Protein AF-A0A967KZ60-F1 (afdb_monomer_lite)

Secondary structure (DSSP, 8-state):
------PPPPEEEEEEEEE-TTS-EEEEEEE-S-TTSPEEEEEEEE---BTSSS--HHHHHHHHHHHHHHHHSS-GGG-EEEEEEES-SB--BTT--HHHHHHHHHHHHHHHHHHHH--TTS---EEEEE--SGGG-B--TTT--GGG--S-HHHHHHHHHHHHHHHHHHHSEEEEE-----TT-TTTTSSPPPPP--EEEEETTEEEEEE--B--TT-PPPTTSS--S-S-----B----STTSHHHHHHHHHHHHHHHT---EEEEESS---------TT-TT---------PPP-

Sequence (298 aa):
MNKRKIQPLSFVTLAILLSNCMGAIDVEHYATGDAGLECFRFAIFADPQVGTEGGDIAQLVEAVDIVINMNNDGDPNNDIGFVVVLGDFIQGGDSKGEIEYRQEFGQVKAELERLEVARPTGAGIQYVPVIGNHDIWFDLAEYTPVDDFPDYPEELFADYFGPQYDELSISLTNWSKQETMPSNNPYNLAYPAPCFQNFAFDFGPYHFICLDFSARDDFEPIASGIIPRLKKFSGYGDLHDVNNGTWKWLTGHLDECRQSGIEDIIIFTHHPPLYELEIHTGNPGKIRTTPYPFAPVA

Foldseek 3Di:
DDDPDDDFDAWEWEFEQEDDLQGDGDTDTDTDGDPDHDYAYAYEYEQCADDDPRNHLVSLLVVLVQLLCLCVVPPPVSPHQAYEYAANLHQADDPDDPVVLLVSLVSSLVSQVCQCVSDPVNRGHQYHYFHFQSQQHHNPQPDDDPVRDDDHSQVSVCVSCVVSLVVCVVVFAPKDFLPDFDPPPVVPPPDPTRDWGWMWTDDPLEIETGGDFHDPQQFDDDPPSRTPHGPPRDRDGHCQPGVSGRVVVVVVVVVVCVVVVRPHYHYGHSDPPDDPPPPPVPDPDDDDPPDPDPPPDD

Radius of gyration: 21.07 Å; chains: 1; bounding box: 51×49×54 Å

pLDDT: mean 72.4, std 21.89, range [29.5, 97.44]

Structure (mmCIF, N/CA/C/O backbone):
data_AF-A0A967KZ60-F1
#
_entry.id   AF-A0A967KZ60-F1
#
loop_
_atom_site.group_PDB
_atom_site.id
_atom_site.type_symbol
_atom_site.label_atom_id
_atom_site.label_alt_id
_atom_site.label_comp_id
_atom_site.label_asym_id
_atom_site.label_entity_id
_atom_site.label_seq_id
_atom_site.pdbx_PDB_ins_code
_atom_site.Cartn_x
_atom_site.Cartn_y
_atom_site.Cartn_z
_atom_site.occupancy
_atom_site.B_iso_or_equiv
_atom_site.auth_seq_id
_atom_site.auth_comp_id
_atom_site.auth_asym_id
_atom_site.auth_atom_id
_atom_site.pdbx_PDB_model_num
ATOM 1 N N . MET A 1 1 ? -20.987 -31.550 23.054 1.00 38.31 1 MET A N 1
ATOM 2 C CA . MET A 1 1 ? -20.953 -30.472 22.041 1.00 38.31 1 MET A CA 1
ATOM 3 C C . MET A 1 1 ? -20.964 -29.139 22.769 1.00 38.31 1 MET A C 1
ATOM 5 O O . MET A 1 1 ? -22.012 -28.732 23.254 1.00 38.31 1 MET A O 1
ATOM 9 N N . ASN A 1 2 ? -19.800 -28.503 22.918 1.00 34.19 2 ASN A N 1
ATOM 10 C CA . ASN A 1 2 ? -19.722 -27.144 23.450 1.00 34.19 2 ASN A CA 1
ATOM 11 C C . ASN A 1 2 ? -20.245 -26.193 22.375 1.00 34.19 2 ASN A C 1
ATOM 13 O O . ASN A 1 2 ? -19.652 -26.092 21.303 1.00 34.19 2 ASN A O 1
ATOM 17 N N . LYS A 1 3 ? -21.373 -25.531 22.646 1.00 31.75 3 LYS A N 1
ATOM 18 C CA . LYS A 1 3 ? -21.843 -24.414 21.826 1.00 31.75 3 LYS A CA 1
ATOM 19 C C . LYS A 1 3 ? -20.795 -23.307 21.952 1.00 31.75 3 LYS A C 1
ATOM 21 O O . LYS A 1 3 ? -20.710 -22.684 23.009 1.00 31.75 3 LYS A O 1
ATOM 26 N N . ARG A 1 4 ? -19.964 -23.109 20.921 1.00 34.78 4 ARG A N 1
ATOM 27 C CA . ARG A 1 4 ? -19.138 -21.900 20.815 1.00 34.78 4 ARG A CA 1
ATOM 28 C C . ARG A 1 4 ? -20.110 -20.723 20.816 1.00 34.78 4 ARG A C 1
ATOM 30 O O . ARG A 1 4 ? -20.992 -20.655 19.964 1.00 34.78 4 ARG A O 1
ATOM 37 N N . LYS A 1 5 ? -20.011 -19.862 21.829 1.00 35.16 5 LYS A N 1
ATOM 38 C CA . LYS A 1 5 ? -20.633 -18.540 21.779 1.00 35.16 5 LYS A CA 1
ATOM 39 C C . LYS A 1 5 ? -19.923 -17.800 20.652 1.00 35.16 5 LYS A C 1
ATOM 41 O O . LYS A 1 5 ? -18.725 -17.573 20.762 1.00 35.16 5 LYS A O 1
ATOM 46 N N . ILE A 1 6 ? -20.650 -17.514 19.579 1.00 36.25 6 ILE A N 1
ATOM 47 C CA . ILE A 1 6 ? -20.208 -16.597 18.531 1.00 36.25 6 ILE A CA 1
ATOM 48 C C . ILE A 1 6 ? -20.045 -15.245 19.234 1.00 36.25 6 ILE A C 1
ATOM 50 O O . ILE A 1 6 ? -21.005 -14.746 19.826 1.00 36.25 6 ILE A O 1
ATOM 54 N N . GLN A 1 7 ? -18.811 -14.753 19.315 1.00 39.47 7 GLN A N 1
ATOM 55 C CA . GLN A 1 7 ? -18.537 -13.393 19.775 1.00 39.47 7 GLN A CA 1
ATOM 56 C C . GLN A 1 7 ? -19.059 -12.438 18.690 1.00 39.47 7 GLN A C 1
ATOM 58 O O . GLN A 1 7 ? -18.950 -12.777 17.511 1.00 39.47 7 GLN A O 1
ATOM 63 N N . PRO A 1 8 ? -19.687 -11.308 19.048 1.00 37.66 8 PRO A N 1
ATOM 64 C CA . PRO A 1 8 ? -20.117 -10.333 18.054 1.00 37.66 8 PRO A CA 1
ATOM 65 C C . PRO A 1 8 ? -18.895 -9.784 17.303 1.00 37.66 8 PRO A C 1
ATOM 67 O O . PRO A 1 8 ? -17.893 -9.442 17.929 1.00 37.66 8 PRO A O 1
ATOM 70 N N . LEU A 1 9 ? -18.994 -9.758 15.972 1.00 41.66 9 LEU A N 1
ATOM 71 C CA . LEU A 1 9 ? -17.967 -9.261 15.057 1.00 41.66 9 LEU A CA 1
ATOM 72 C C . LEU A 1 9 ? -17.760 -7.756 15.265 1.00 41.66 9 LEU A C 1
ATOM 74 O O . LEU A 1 9 ? -18.717 -6.994 15.393 1.00 41.66 9 LEU A O 1
ATOM 78 N N . SER A 1 10 ? -16.502 -7.347 15.307 1.00 40.03 10 SER A N 1
ATOM 79 C CA . SER A 1 10 ? -16.029 -5.961 15.301 1.00 40.03 10 SER A CA 1
ATOM 80 C C . SER A 1 10 ? -16.319 -5.251 13.977 1.00 40.03 10 SER A C 1
ATOM 82 O O . SER A 1 10 ? -16.518 -5.894 12.956 1.00 40.03 10 SER A O 1
ATOM 84 N N . PHE A 1 11 ? -16.305 -3.919 13.974 1.00 50.38 11 PHE A N 1
ATOM 85 C CA . PHE A 1 11 ? -16.670 -3.088 12.823 1.00 50.38 11 PHE A CA 1
ATOM 86 C C . PHE A 1 11 ? -15.463 -2.654 11.991 1.00 50.38 11 PHE A C 1
ATOM 88 O O . PHE A 1 11 ? -14.441 -2.267 12.556 1.00 50.38 11 PHE A O 1
ATOM 95 N N . VAL A 1 12 ? -15.647 -2.568 10.672 1.00 41.72 12 VAL A N 1
ATOM 96 C CA . VAL A 1 12 ? -14.808 -1.748 9.788 1.00 41.72 12 VAL A CA 1
ATOM 97 C C . VAL A 1 12 ? -15.659 -0.628 9.226 1.00 41.72 12 VAL A C 1
ATOM 99 O O . VAL A 1 12 ? -16.745 -0.872 8.697 1.00 41.72 12 VAL A O 1
ATOM 102 N N . THR A 1 13 ? -15.173 0.606 9.338 1.00 39.72 13 THR A N 1
ATOM 103 C CA . THR A 1 13 ? -15.629 1.682 8.461 1.00 39.72 13 THR A CA 1
ATOM 104 C C . THR A 1 13 ? -14.555 1.932 7.418 1.00 39.72 13 THR A C 1
ATOM 106 O O . THR A 1 13 ? -13.449 2.349 7.755 1.00 39.72 13 THR A O 1
ATOM 109 N N . LEU A 1 14 ? -14.885 1.628 6.166 1.00 43.38 14 LEU A N 1
ATOM 110 C CA . LEU A 1 14 ? -14.001 1.821 5.028 1.00 43.38 14 LEU A CA 1
ATOM 111 C C . LEU A 1 14 ? -14.276 3.210 4.446 1.00 43.38 14 LEU A C 1
ATOM 113 O O . LEU A 1 14 ? -15.410 3.476 4.044 1.00 43.38 14 LEU A O 1
ATOM 117 N N . ALA A 1 15 ? -13.258 4.073 4.443 1.00 44.50 15 ALA A N 1
ATOM 118 C CA . ALA A 1 15 ? -13.230 5.291 3.645 1.00 44.50 15 ALA A CA 1
ATOM 119 C C . ALA A 1 15 ? -12.366 5.009 2.411 1.00 44.50 15 ALA A C 1
ATOM 121 O O . ALA A 1 15 ? -11.139 4.969 2.504 1.00 44.50 15 ALA A O 1
ATOM 122 N N . ILE A 1 16 ? -12.993 4.741 1.268 1.00 49.69 16 ILE A N 1
ATOM 123 C CA . ILE A 1 16 ? -12.248 4.638 0.008 1.00 49.69 16 ILE A CA 1
ATOM 124 C C . ILE A 1 16 ? -12.136 6.054 -0.544 1.00 49.69 16 ILE A C 1
ATOM 126 O O . ILE A 1 16 ? -13.172 6.693 -0.704 1.00 49.69 16 ILE A O 1
ATOM 130 N N . LEU A 1 17 ? -10.917 6.538 -0.796 1.00 46.41 17 LEU A N 1
ATOM 131 C CA . LEU A 1 17 ? -10.667 7.715 -1.622 1.00 46.41 17 LEU A CA 1
ATOM 132 C C . LEU A 1 17 ? -10.099 7.233 -2.959 1.00 46.41 17 LEU A C 1
ATOM 134 O O . LEU A 1 17 ? -8.898 7.004 -3.103 1.00 46.41 17 LEU A O 1
ATOM 138 N N . LEU A 1 18 ? -10.981 7.022 -3.935 1.00 39.12 18 LEU A N 1
ATOM 139 C CA . LEU A 1 18 ? -10.561 6.662 -5.290 1.00 39.12 18 LEU A CA 1
ATOM 140 C C . LEU A 1 18 ? -10.214 7.939 -6.052 1.00 39.12 18 LEU A C 1
ATOM 142 O O . LEU A 1 18 ? -11.089 8.786 -6.239 1.00 39.12 18 LEU A O 1
ATOM 146 N N . SER A 1 19 ? -8.969 8.062 -6.517 1.00 39.03 19 SER A N 1
ATOM 147 C CA . SER A 1 19 ? -8.648 8.983 -7.605 1.00 39.03 19 SER A CA 1
ATOM 148 C C . SER A 1 19 ? -8.896 8.243 -8.913 1.00 39.03 19 SER A C 1
ATOM 150 O O . SER A 1 19 ? -8.114 7.398 -9.331 1.00 39.03 19 SER A O 1
ATOM 152 N N . ASN A 1 20 ? -10.032 8.494 -9.559 1.00 39.19 20 ASN A N 1
ATOM 153 C CA . ASN A 1 20 ? -10.230 7.975 -10.910 1.00 39.19 20 ASN A CA 1
ATOM 154 C C . ASN A 1 20 ? -9.431 8.837 -11.900 1.00 39.19 20 ASN A C 1
ATOM 156 O O . ASN A 1 20 ? -9.371 10.057 -11.733 1.00 39.19 20 ASN A O 1
ATOM 160 N N . CYS A 1 21 ? -8.976 8.257 -13.022 1.00 37.69 21 CYS A N 1
ATOM 161 C CA . CYS A 1 21 ? -8.323 8.954 -14.150 1.00 37.69 21 CYS A CA 1
ATOM 162 C C . CYS A 1 21 ? -9.139 10.121 -14.768 1.00 37.69 21 CYS A C 1
ATOM 164 O O . CYS A 1 21 ? -8.740 10.703 -15.774 1.00 37.69 21 CYS A O 1
ATOM 166 N N . MET A 1 22 ? -10.312 10.449 -14.214 1.00 38.00 22 MET A N 1
ATOM 167 C CA . MET A 1 22 ? -11.161 11.579 -14.595 1.00 38.00 22 MET A CA 1
ATOM 168 C C . MET A 1 22 ? -11.263 12.683 -13.522 1.00 38.00 22 MET A C 1
ATOM 170 O O . MET A 1 22 ? -12.127 13.553 -13.640 1.00 38.00 22 MET A O 1
ATOM 174 N N . GLY A 1 23 ? -10.395 12.683 -12.505 1.00 42.19 23 GLY A N 1
ATOM 175 C CA . GLY A 1 23 ? -10.167 13.838 -11.630 1.00 42.19 23 GLY A CA 1
ATOM 176 C C . GLY A 1 23 ? -11.246 14.120 -10.582 1.00 42.19 23 GLY A C 1
ATOM 177 O O . GLY A 1 23 ? -11.472 15.279 -10.242 1.00 42.19 23 GLY A O 1
ATOM 178 N N . ALA A 1 24 ? -11.917 13.086 -10.076 1.00 43.16 24 ALA A N 1
ATOM 179 C CA . ALA A 1 24 ? -12.782 13.204 -8.907 1.00 43.16 24 ALA A CA 1
ATOM 180 C C . ALA A 1 24 ? -12.297 12.246 -7.817 1.00 43.16 24 ALA A C 1
ATOM 182 O O . ALA A 1 24 ? -12.204 11.046 -8.068 1.00 43.16 24 ALA A O 1
ATOM 183 N N . ILE A 1 25 ? -12.011 12.800 -6.636 1.00 50.28 25 ILE A N 1
ATOM 184 C CA . ILE A 1 25 ? -11.841 12.052 -5.392 1.00 50.28 25 ILE A CA 1
ATOM 185 C C . ILE A 1 25 ? -13.242 11.651 -4.929 1.00 50.28 25 ILE A C 1
ATOM 187 O O . ILE A 1 25 ? -14.045 12.516 -4.569 1.00 50.28 25 ILE A O 1
ATOM 191 N N . ASP A 1 26 ? -13.554 10.360 -4.971 1.00 49.41 26 ASP A N 1
ATOM 192 C CA . ASP A 1 26 ? -14.792 9.844 -4.385 1.00 49.41 26 ASP A CA 1
ATOM 193 C C . ASP A 1 26 ? -14.511 9.389 -2.956 1.00 49.41 26 ASP A C 1
ATOM 195 O O . ASP A 1 26 ? -13.642 8.543 -2.766 1.00 49.41 26 ASP A O 1
ATOM 199 N N . VAL A 1 27 ? -15.198 9.970 -1.966 1.00 53.69 27 VAL A N 1
ATOM 200 C CA . VAL A 1 27 ? -15.098 9.570 -0.554 1.00 53.69 27 VAL A CA 1
ATOM 201 C C . VAL A 1 27 ? -16.326 8.741 -0.214 1.00 53.69 27 VAL A C 1
ATOM 203 O O . VAL A 1 27 ? -17.394 9.276 0.100 1.00 53.69 27 VAL A O 1
ATOM 206 N N . GLU A 1 28 ? -16.180 7.423 -0.254 1.00 54.09 28 GLU A N 1
ATOM 207 C CA . GLU A 1 28 ? -17.269 6.521 0.109 1.00 54.09 28 GLU A CA 1
ATOM 208 C C . GLU A 1 28 ? -17.159 6.108 1.577 1.00 54.09 28 GLU A C 1
ATOM 210 O O . GLU A 1 28 ? -16.152 5.544 1.999 1.00 54.09 28 GLU A O 1
ATOM 215 N N . HIS A 1 29 ? -18.213 6.356 2.361 1.00 51.31 29 HIS A N 1
ATOM 216 C CA . HIS A 1 29 ? -18.314 5.879 3.739 1.00 51.31 29 HIS A CA 1
ATOM 217 C C . HIS A 1 29 ? -19.148 4.600 3.803 1.00 51.31 29 HIS A C 1
ATOM 219 O O . HIS A 1 29 ? -20.375 4.640 3.672 1.00 51.31 29 HIS A O 1
ATOM 225 N N . TYR A 1 30 ? -18.507 3.473 4.099 1.00 47.84 30 TYR A N 1
ATOM 226 C CA . TYR A 1 30 ? -19.209 2.226 4.396 1.00 47.84 30 TYR A CA 1
ATOM 227 C C . TYR A 1 30 ? -19.183 1.952 5.889 1.00 47.84 30 TYR A C 1
ATOM 229 O O . TYR A 1 30 ? -18.112 1.833 6.467 1.00 47.84 30 TYR A O 1
ATOM 237 N N . ALA A 1 31 ? -20.353 1.805 6.509 1.00 48.94 31 ALA A N 1
ATOM 238 C CA . ALA A 1 31 ? -20.480 1.350 7.889 1.00 48.94 31 ALA A CA 1
ATOM 239 C C . ALA A 1 31 ? -21.313 0.064 7.931 1.00 48.94 31 ALA A C 1
ATOM 241 O O . ALA A 1 31 ? -22.466 0.049 7.496 1.00 48.94 31 ALA A O 1
ATOM 242 N N . THR A 1 32 ? -20.752 -1.014 8.474 1.00 47.50 32 THR A N 1
ATOM 243 C CA . THR A 1 32 ? -21.451 -2.298 8.637 1.00 47.50 32 THR A CA 1
ATOM 244 C C . THR A 1 32 ? -21.343 -2.788 10.084 1.00 47.50 32 THR A C 1
ATOM 246 O O . THR A 1 32 ? -20.230 -3.031 10.539 1.00 47.50 32 THR A O 1
ATOM 249 N N . GLY A 1 33 ? -22.471 -2.962 10.798 1.00 49.00 33 GLY A N 1
ATOM 250 C CA . GLY A 1 33 ? -22.533 -3.694 12.083 1.00 49.00 33 GLY A CA 1
ATOM 251 C C . GLY A 1 33 ? -23.593 -3.220 13.107 1.00 49.00 33 GLY A C 1
ATOM 252 O O . GLY A 1 33 ? -24.345 -2.278 12.856 1.00 49.00 33 GLY A O 1
ATOM 253 N N . ASP A 1 34 ? -23.648 -3.901 14.264 1.00 51.16 34 ASP A N 1
ATOM 254 C CA . ASP A 1 34 ? -24.625 -3.726 15.364 1.00 51.16 34 ASP A CA 1
ATOM 255 C C . ASP A 1 34 ? -24.219 -2.646 16.386 1.00 51.16 34 ASP A C 1
ATOM 257 O O . ASP A 1 34 ? -23.204 -2.782 17.066 1.00 51.16 34 ASP A O 1
ATOM 261 N N . ALA A 1 35 ? -25.019 -1.587 16.543 1.00 55.06 35 ALA A N 1
ATOM 262 C CA . ALA A 1 35 ? -24.706 -0.409 17.367 1.00 55.06 35 ALA A CA 1
ATOM 263 C C . ALA A 1 35 ? -24.028 -0.711 18.730 1.00 55.06 35 ALA A C 1
ATOM 265 O O . ALA A 1 35 ? -24.624 -1.355 19.596 1.00 55.06 35 ALA A O 1
ATOM 266 N N . GLY A 1 36 ? -22.825 -0.155 18.951 1.00 57.69 36 GLY A N 1
ATOM 267 C CA . GLY A 1 36 ? -22.184 -0.072 20.273 1.00 57.69 36 GLY A CA 1
ATOM 268 C C . GLY A 1 36 ? -20.822 -0.757 20.460 1.00 57.69 36 GLY A C 1
ATOM 269 O O . GLY A 1 36 ? -20.340 -0.761 21.592 1.00 57.69 36 GLY A O 1
ATOM 270 N N . LEU A 1 37 ? -20.196 -1.321 19.419 1.00 60.09 37 LEU A N 1
ATOM 271 C CA . LEU A 1 37 ? -18.796 -1.773 19.501 1.00 60.09 37 LEU A CA 1
ATOM 272 C C . LEU A 1 37 ? -17.832 -0.677 19.024 1.00 60.09 37 LEU A C 1
ATOM 274 O O . LEU A 1 37 ? -18.226 0.255 18.326 1.00 60.09 37 LEU A O 1
ATOM 278 N N . GLU A 1 38 ? -16.569 -0.804 19.423 1.00 64.69 38 GLU A N 1
ATOM 279 C CA . GLU A 1 38 ? -15.482 0.070 18.986 1.00 64.69 38 GLU A CA 1
ATOM 280 C C . GLU A 1 38 ? -15.221 -0.128 17.483 1.00 64.69 38 GLU A C 1
ATOM 282 O O . GLU A 1 38 ? -15.031 -1.254 17.016 1.00 64.69 38 GLU A O 1
ATOM 287 N N . CYS A 1 39 ? -15.262 0.969 16.726 1.00 72.62 39 CYS A N 1
ATOM 288 C CA . CYS A 1 39 ? -14.967 0.995 15.297 1.00 72.62 39 CYS A CA 1
ATOM 289 C C . CYS A 1 39 ? -13.576 1.580 15.085 1.00 72.62 39 CYS A C 1
ATOM 291 O O . CYS A 1 39 ? -13.226 2.572 15.724 1.00 72.62 39 CYS A O 1
ATOM 293 N N . PHE A 1 40 ? -12.839 1.045 14.117 1.00 83.94 40 PHE A N 1
ATOM 294 C CA . PHE A 1 40 ? -11.702 1.752 13.539 1.00 83.94 40 PHE A CA 1
ATOM 295 C C . PHE A 1 40 ? -11.993 2.125 12.086 1.00 83.94 40 PHE A C 1
ATOM 297 O O . PHE A 1 40 ? -12.900 1.583 11.443 1.00 83.94 40 PHE A O 1
ATOM 304 N N . ARG A 1 41 ? -11.225 3.095 11.596 1.00 88.25 41 ARG A N 1
ATOM 305 C CA . ARG A 1 41 ? -11.289 3.611 10.232 1.00 88.25 41 ARG A CA 1
ATOM 306 C C . ARG A 1 41 ? -9.902 3.582 9.634 1.00 88.25 41 ARG A C 1
ATOM 308 O O . ARG A 1 41 ? -8.921 3.816 10.334 1.00 88.25 41 ARG A O 1
ATOM 315 N N . PHE A 1 42 ? -9.841 3.341 8.342 1.00 92.94 42 PHE A N 1
ATOM 316 C CA . PHE A 1 42 ? -8.649 3.558 7.544 1.00 92.94 42 PHE A CA 1
ATOM 317 C C . PHE A 1 42 ? -9.069 4.192 6.221 1.00 92.94 42 PHE A C 1
ATOM 319 O O . PHE A 1 42 ? -10.233 4.077 5.819 1.00 92.94 42 PHE A O 1
ATOM 326 N N . ALA A 1 43 ? -8.131 4.881 5.584 1.00 93.50 43 ALA A N 1
ATOM 327 C CA . ALA A 1 43 ? -8.322 5.436 4.254 1.00 93.50 43 ALA A CA 1
ATOM 328 C C . ALA A 1 43 ? -7.586 4.584 3.220 1.00 93.50 43 ALA A C 1
ATOM 330 O O . ALA A 1 43 ? -6.580 3.947 3.536 1.00 93.50 43 ALA A O 1
ATOM 331 N N . ILE A 1 44 ? -8.076 4.592 1.988 1.00 94.56 44 ILE A N 1
ATOM 332 C CA . ILE A 1 44 ? -7.375 4.029 0.836 1.00 94.56 44 ILE A CA 1
ATOM 333 C C . ILE A 1 44 ? -7.144 5.151 -0.163 1.00 94.56 44 ILE A C 1
ATOM 335 O O . ILE A 1 44 ? -8.111 5.803 -0.542 1.00 94.56 44 ILE A O 1
ATOM 339 N N . PHE A 1 45 ? -5.904 5.335 -0.598 1.00 93.75 45 PHE A N 1
ATOM 340 C CA . PHE A 1 45 ? -5.549 6.101 -1.788 1.00 93.75 45 PHE A CA 1
ATOM 341 C C . PHE A 1 45 ? -5.202 5.103 -2.889 1.00 93.75 45 PHE A C 1
ATOM 343 O O . PHE A 1 45 ? -4.426 4.185 -2.647 1.00 93.75 45 PHE A O 1
ATOM 350 N N . ALA A 1 46 ? -5.772 5.245 -4.076 1.00 91.31 46 ALA A N 1
ATOM 351 C CA . ALA A 1 46 ? -5.458 4.392 -5.220 1.00 91.31 46 ALA A CA 1
ATOM 352 C C . ALA A 1 46 ? -5.111 5.265 -6.422 1.00 91.31 46 ALA A C 1
ATOM 354 O O . ALA A 1 46 ? -5.704 6.337 -6.574 1.00 91.31 46 ALA A O 1
ATOM 355 N N . ASP A 1 47 ? -4.151 4.802 -7.221 1.00 89.75 47 ASP A N 1
ATOM 356 C CA . ASP A 1 47 ? -3.722 5.445 -8.461 1.00 89.75 47 ASP A CA 1
ATOM 357 C C . ASP A 1 47 ? -3.417 6.954 -8.332 1.00 89.75 47 ASP A C 1
ATOM 359 O O . ASP A 1 47 ? -3.996 7.761 -9.068 1.00 89.75 47 ASP A O 1
ATOM 363 N N . PRO A 1 48 ? -2.512 7.397 -7.428 1.00 89.44 48 PRO A N 1
ATOM 364 C CA . PRO A 1 48 ? -2.101 8.802 -7.409 1.00 89.44 48 PRO A CA 1
ATOM 365 C C . PRO A 1 48 ? -1.557 9.296 -8.763 1.00 89.44 48 PRO A C 1
ATOM 367 O O . PRO A 1 48 ? -1.763 10.460 -9.108 1.00 89.44 48 PRO A O 1
ATOM 370 N N . GLN A 1 49 ? -0.883 8.421 -9.523 1.00 87.44 49 GLN A N 1
ATOM 371 C CA . GLN A 1 49 ? -0.427 8.619 -10.907 1.00 87.44 49 GLN A CA 1
ATOM 372 C C . GLN A 1 49 ? 0.334 9.942 -11.116 1.00 87.44 49 GLN A C 1
ATOM 374 O O . GLN A 1 49 ? 0.183 10.617 -12.143 1.00 87.44 49 GLN A O 1
ATOM 379 N N . VAL A 1 50 ? 1.156 10.342 -10.138 1.00 87.38 50 VAL A N 1
ATOM 380 C CA . VAL A 1 50 ? 1.860 11.630 -10.167 1.00 87.38 50 VAL A CA 1
ATOM 381 C C . VAL A 1 50 ? 2.750 11.730 -11.408 1.00 87.38 50 VAL A C 1
ATOM 383 O O . VAL A 1 50 ? 3.493 10.809 -11.750 1.00 87.38 50 VAL A O 1
ATOM 386 N N . GLY A 1 51 ? 2.654 12.875 -12.093 1.00 77.88 51 GLY A N 1
ATOM 387 C CA . GLY A 1 51 ? 3.510 13.218 -13.226 1.00 77.88 51 GLY A CA 1
ATOM 388 C C . GLY A 1 51 ? 2.900 13.003 -14.616 1.00 77.88 51 GLY A C 1
ATOM 389 O O . GLY A 1 51 ? 3.654 12.941 -15.588 1.00 77.88 51 GLY A O 1
ATOM 390 N N . THR A 1 52 ? 1.577 12.877 -14.765 1.00 66.19 52 THR A N 1
ATOM 391 C CA . THR A 1 52 ? 0.914 12.911 -16.089 1.00 66.19 52 THR A CA 1
ATOM 392 C C . 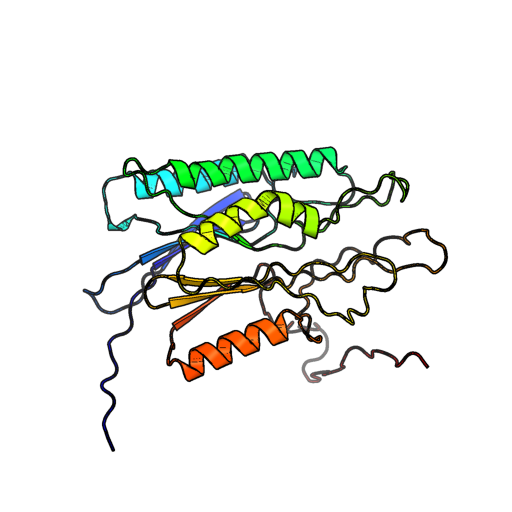THR A 1 52 ? 0.253 14.241 -16.416 1.00 66.19 52 THR A C 1
ATOM 394 O O . THR A 1 52 ? -0.029 15.054 -15.540 1.00 66.19 52 THR A O 1
ATOM 397 N N . GLU A 1 53 ? -0.086 14.442 -17.697 1.00 50.81 53 GLU A N 1
ATOM 398 C CA . GLU A 1 53 ? -1.167 15.357 -18.089 1.00 50.81 53 GLU A CA 1
ATOM 399 C C . GLU A 1 53 ? -2.518 14.813 -17.566 1.00 50.81 53 GLU A C 1
ATOM 401 O O . GLU A 1 53 ? -3.317 14.265 -18.322 1.00 50.81 53 GLU A O 1
ATOM 406 N N . GLY A 1 54 ? -2.766 14.918 -16.256 1.00 52.53 54 GLY A N 1
ATOM 407 C CA . GLY A 1 54 ? -4.031 14.524 -15.615 1.00 52.53 54 GLY A CA 1
ATOM 408 C C . GLY A 1 54 ? -3.895 13.978 -14.189 1.00 52.53 54 GLY A C 1
ATOM 409 O O . GLY A 1 54 ? -4.797 14.182 -13.379 1.00 52.53 54 GLY A O 1
ATOM 410 N N . GLY A 1 55 ? -2.769 13.338 -13.885 1.00 58.75 55 GLY A N 1
ATOM 411 C CA . GLY A 1 55 ? -2.326 12.912 -12.560 1.00 58.75 55 GLY A CA 1
ATOM 412 C C . GLY A 1 55 ? -1.495 14.022 -11.940 1.00 58.75 55 GLY A C 1
ATOM 413 O O . GLY A 1 55 ? -0.322 14.233 -12.265 1.00 58.75 55 GLY A O 1
ATOM 414 N N . ASP A 1 56 ? -2.166 14.794 -11.098 1.00 73.06 56 ASP A N 1
ATOM 415 C CA . ASP A 1 56 ? -1.604 15.960 -10.443 1.00 73.06 56 ASP A CA 1
ATOM 416 C C . ASP A 1 56 ? -1.296 15.586 -8.997 1.00 73.06 56 ASP A C 1
ATOM 418 O O . ASP A 1 56 ? -2.170 15.105 -8.274 1.00 73.06 56 ASP A O 1
ATOM 422 N N . ILE A 1 57 ? -0.073 15.872 -8.551 1.00 87.94 57 ILE A N 1
ATOM 423 C CA . ILE A 1 57 ? 0.288 15.827 -7.131 1.00 87.94 57 ILE A CA 1
ATOM 424 C C . ILE A 1 57 ? -0.746 16.575 -6.273 1.00 87.94 57 ILE A C 1
ATOM 426 O O . ILE A 1 57 ? -0.981 16.191 -5.133 1.00 87.94 57 ILE A O 1
ATOM 430 N N . ALA A 1 58 ? -1.433 17.580 -6.829 1.00 87.44 58 ALA A N 1
ATOM 431 C CA . ALA A 1 58 ? -2.547 18.268 -6.187 1.00 87.44 58 ALA A CA 1
ATOM 432 C C . ALA A 1 58 ? -3.684 17.339 -5.719 1.00 87.44 58 ALA A C 1
ATOM 434 O O . ALA A 1 58 ? -4.269 17.609 -4.676 1.00 87.44 58 ALA A O 1
ATOM 435 N N . GLN A 1 59 ? -3.993 16.253 -6.437 1.00 85.62 59 GLN A N 1
ATOM 436 C CA . GLN A 1 59 ? -5.024 15.292 -6.017 1.00 85.62 59 GLN A CA 1
ATOM 437 C C . GLN A 1 59 ? -4.577 14.500 -4.789 1.00 85.62 59 GLN A C 1
ATOM 439 O O . GLN A 1 59 ? -5.349 14.336 -3.846 1.00 85.62 59 GLN A O 1
ATOM 444 N N . LEU A 1 60 ? -3.316 14.055 -4.768 1.00 91.19 60 LEU A N 1
ATOM 445 C CA . LEU A 1 60 ? -2.748 13.408 -3.587 1.00 91.19 60 LEU A CA 1
ATOM 446 C C . LEU A 1 60 ? -2.704 14.381 -2.401 1.00 91.19 60 LEU A C 1
ATOM 448 O O . LEU A 1 60 ? -3.093 14.005 -1.299 1.00 91.19 60 LEU A O 1
ATOM 452 N N . VAL A 1 61 ? -2.298 15.633 -2.638 1.00 92.69 61 VAL A N 1
ATOM 453 C CA . VAL A 1 61 ? -2.307 16.704 -1.628 1.00 92.69 61 VAL A CA 1
ATOM 454 C C . VAL A 1 61 ? -3.709 16.905 -1.058 1.00 92.69 61 VAL A C 1
ATOM 456 O O . VAL A 1 61 ? -3.871 16.965 0.157 1.00 92.69 61 VAL A O 1
ATOM 459 N N . GLU A 1 62 ? -4.733 16.976 -1.910 1.00 91.31 62 GLU A N 1
ATOM 460 C CA . GLU A 1 62 ? -6.122 17.125 -1.470 1.00 91.31 62 GLU A CA 1
ATOM 461 C C . GLU A 1 62 ? -6.584 15.913 -0.646 1.00 91.31 62 GLU A C 1
ATOM 463 O O . GLU A 1 62 ? -7.177 16.087 0.420 1.00 91.31 62 GLU A O 1
ATOM 468 N N . ALA A 1 63 ? -6.268 14.690 -1.080 1.00 91.19 63 ALA A N 1
ATOM 469 C CA . ALA A 1 63 ? -6.606 13.470 -0.348 1.00 91.19 63 ALA A CA 1
ATOM 470 C C . ALA A 1 63 ? -5.918 13.405 1.031 1.00 91.19 63 ALA A C 1
ATOM 472 O O . ALA A 1 63 ? -6.561 13.078 2.035 1.00 91.19 63 ALA A O 1
ATOM 473 N N . VAL A 1 64 ? -4.633 13.769 1.105 1.00 94.81 64 VAL A N 1
ATOM 474 C CA . VAL A 1 64 ? -3.881 13.875 2.364 1.00 94.81 64 VAL A CA 1
ATOM 475 C C . VAL A 1 64 ? -4.477 14.958 3.260 1.00 94.81 64 VAL A C 1
ATOM 477 O O . VAL A 1 64 ? -4.726 14.699 4.438 1.00 94.81 64 VAL A O 1
ATOM 480 N N . ASP A 1 65 ? -4.782 16.140 2.721 1.00 94.31 65 ASP A N 1
ATOM 481 C CA . ASP A 1 65 ? -5.407 17.229 3.473 1.00 94.31 65 ASP A CA 1
ATOM 482 C C . ASP A 1 65 ? -6.767 16.817 4.049 1.00 94.31 65 ASP A C 1
ATOM 484 O O . ASP A 1 65 ? -7.064 17.142 5.200 1.00 94.31 65 ASP A O 1
ATOM 488 N N . ILE A 1 66 ? -7.589 16.076 3.299 1.00 93.62 66 ILE A N 1
ATOM 489 C CA . ILE A 1 66 ? -8.867 15.543 3.792 1.00 93.62 66 ILE A CA 1
ATOM 490 C C . ILE A 1 66 ? -8.636 14.647 5.012 1.00 93.62 66 ILE A C 1
ATOM 492 O O . ILE A 1 66 ? -9.254 14.878 6.052 1.00 93.62 66 ILE A O 1
ATOM 496 N N . VAL A 1 67 ? -7.723 13.675 4.922 1.00 93.81 67 VAL A N 1
ATOM 497 C CA . VAL A 1 67 ? -7.420 12.756 6.034 1.00 93.81 67 VAL A CA 1
ATOM 498 C C . VAL A 1 67 ? -6.875 13.516 7.248 1.00 93.81 67 VAL A C 1
ATOM 500 O O . VAL A 1 67 ? -7.336 13.311 8.371 1.00 93.81 67 VAL A O 1
ATOM 503 N N . ILE A 1 68 ? -5.946 14.451 7.036 1.00 94.50 68 ILE A N 1
ATOM 504 C CA . ILE A 1 68 ? -5.394 15.291 8.107 1.00 94.50 68 ILE A CA 1
ATOM 505 C C . ILE A 1 68 ? -6.491 16.123 8.780 1.00 94.50 68 ILE A C 1
ATOM 507 O O . ILE A 1 68 ? -6.513 16.226 10.007 1.00 94.50 68 ILE A O 1
ATOM 511 N N . ASN A 1 69 ? -7.393 16.723 8.002 1.00 93.38 69 ASN A N 1
ATOM 512 C CA . ASN A 1 69 ? -8.481 17.541 8.531 1.00 93.38 69 ASN A CA 1
ATOM 513 C C . ASN A 1 69 ? -9.499 16.696 9.303 1.00 93.38 69 ASN A C 1
ATOM 515 O O . ASN A 1 69 ? -9.906 17.105 10.389 1.00 93.38 69 ASN A O 1
ATOM 519 N N . MET A 1 70 ? -9.855 15.512 8.793 1.00 90.31 70 MET A N 1
ATOM 520 C CA . MET A 1 70 ? -10.732 14.557 9.479 1.00 90.31 70 MET A CA 1
ATOM 521 C C . MET A 1 70 ? -10.178 14.167 10.852 1.00 90.31 70 MET A C 1
ATOM 523 O O . MET A 1 70 ? -10.895 14.218 11.842 1.00 90.31 70 MET A O 1
ATOM 527 N N . ASN A 1 71 ? -8.885 13.867 10.951 1.00 91.44 71 ASN A N 1
ATOM 528 C CA . ASN A 1 71 ? -8.256 13.512 12.226 1.00 91.44 71 ASN A CA 1
ATOM 529 C C . ASN A 1 71 ? -8.047 14.693 13.191 1.00 91.44 71 ASN A C 1
ATOM 531 O O . ASN A 1 71 ? -7.682 14.480 14.348 1.00 91.44 71 ASN A O 1
ATOM 535 N N . ASN A 1 72 ? -8.225 15.934 12.731 1.00 91.69 72 ASN A N 1
ATOM 536 C CA . ASN A 1 72 ? -7.971 17.144 13.515 1.00 91.69 72 ASN A CA 1
ATOM 537 C C . ASN A 1 72 ? -9.240 17.949 13.839 1.00 91.69 72 ASN A C 1
ATOM 539 O O . ASN A 1 72 ? -9.145 18.991 14.493 1.00 91.69 72 ASN A O 1
ATOM 543 N N . ASP A 1 73 ? -10.425 17.495 13.426 1.00 91.69 73 ASP A N 1
ATOM 544 C CA . ASP A 1 73 ? -11.684 18.214 13.655 1.00 91.69 73 ASP A CA 1
ATOM 545 C C . ASP A 1 73 ? -12.258 18.043 15.078 1.00 91.69 73 ASP A C 1
ATOM 547 O O . ASP A 1 73 ? -13.170 18.771 15.483 1.00 91.69 73 ASP A O 1
ATOM 551 N N . GLY A 1 74 ? -11.679 17.130 15.864 1.00 88.75 74 GLY A N 1
ATOM 552 C CA . GLY A 1 74 ? -12.070 16.833 17.240 1.00 88.75 74 GLY A CA 1
ATOM 553 C C . GLY A 1 74 ? -13.239 15.853 17.376 1.00 88.75 74 GLY A C 1
ATOM 554 O O . GLY A 1 74 ? -13.634 15.568 18.512 1.00 88.75 74 GLY A O 1
ATOM 555 N N . ASP A 1 75 ? -13.783 15.332 16.272 1.00 87.19 75 ASP A N 1
ATOM 556 C CA . ASP A 1 75 ? -14.749 14.238 16.277 1.00 87.19 75 ASP A CA 1
ATOM 557 C C . ASP A 1 75 ? -14.008 12.888 16.220 1.00 87.19 75 ASP A C 1
ATOM 559 O O . ASP A 1 75 ? -13.459 12.522 15.181 1.00 87.19 75 ASP A O 1
ATOM 563 N N . PRO A 1 76 ? -14.031 12.073 17.292 1.00 83.81 76 PRO A N 1
ATOM 564 C CA . PRO A 1 76 ? -13.397 10.751 17.275 1.00 83.81 76 PRO A CA 1
ATOM 565 C C . PRO A 1 76 ? -14.026 9.794 16.244 1.00 83.81 76 PRO A C 1
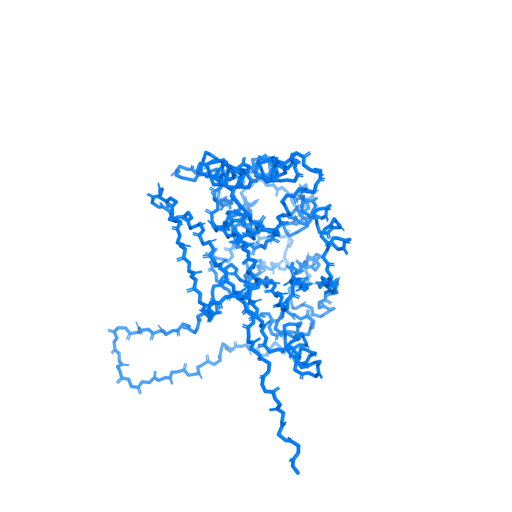ATOM 567 O O . PRO A 1 76 ? -13.487 8.724 15.956 1.00 83.81 76 PRO A O 1
ATOM 570 N N . ASN A 1 77 ? -15.180 10.145 15.666 1.00 82.38 77 ASN A N 1
ATOM 571 C CA . ASN A 1 77 ? -15.758 9.409 14.548 1.00 82.38 77 ASN A CA 1
ATOM 572 C C . ASN A 1 77 ? -15.075 9.685 13.205 1.00 82.38 77 ASN A C 1
ATOM 574 O O . ASN A 1 77 ? -15.410 9.011 12.236 1.00 82.38 77 ASN A O 1
ATOM 578 N N . ASN A 1 78 ? -14.125 10.611 13.138 1.00 85.44 78 ASN A N 1
ATOM 579 C CA . ASN A 1 78 ? -13.355 10.899 11.933 1.00 85.44 78 ASN A CA 1
ATOM 580 C C . ASN A 1 78 ? -11.893 10.440 12.045 1.00 85.44 78 ASN A C 1
ATOM 582 O O . ASN A 1 78 ? -11.134 10.579 11.092 1.00 85.44 78 ASN A O 1
ATOM 586 N N . ASP A 1 79 ? -11.516 9.800 13.158 1.00 88.50 79 ASP A N 1
ATOM 587 C CA . ASP A 1 79 ? -10.161 9.301 13.381 1.00 88.50 79 ASP A CA 1
ATOM 588 C C . ASP A 1 79 ? -9.797 8.151 12.427 1.00 88.50 79 ASP A C 1
ATOM 590 O O . ASP A 1 79 ? -10.136 6.986 12.662 1.00 88.50 79 ASP A O 1
ATOM 594 N N . ILE A 1 80 ? -9.047 8.474 11.370 1.00 91.31 80 ILE A N 1
ATOM 595 C CA . ILE A 1 80 ? -8.386 7.505 10.490 1.00 91.31 80 ILE A CA 1
ATOM 596 C C . ILE A 1 80 ? -7.153 6.941 11.206 1.00 91.31 80 ILE A C 1
ATOM 598 O O . ILE A 1 80 ? -6.269 7.696 11.616 1.00 91.31 80 ILE A O 1
ATOM 602 N N . GLY A 1 81 ? -7.101 5.622 11.394 1.00 91.06 81 GLY A N 1
ATOM 603 C CA . GLY A 1 81 ? -6.011 4.914 12.072 1.00 91.06 81 GLY 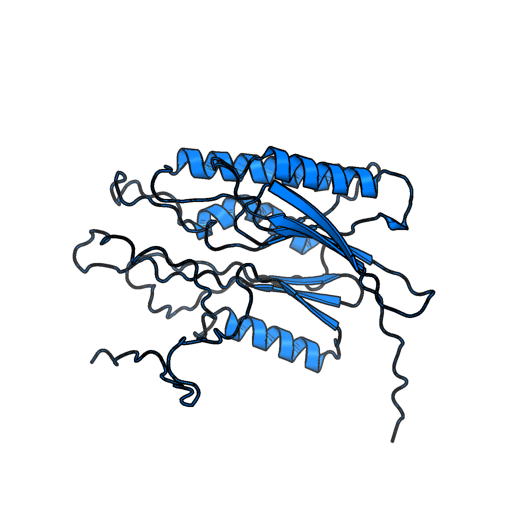A CA 1
ATOM 604 C C . GLY A 1 81 ? -4.758 4.765 11.211 1.00 91.06 81 GLY A C 1
ATOM 605 O O . GLY A 1 81 ? -3.653 4.949 11.714 1.00 91.06 81 GLY A O 1
ATOM 606 N N . PHE A 1 82 ? -4.938 4.472 9.924 1.00 94.62 82 PHE A N 1
ATOM 607 C CA . PHE A 1 82 ? -3.872 4.393 8.927 1.00 94.62 82 PHE A CA 1
ATOM 608 C C . PHE A 1 82 ? -4.425 4.639 7.516 1.00 94.62 82 PHE A C 1
ATOM 610 O O . PHE A 1 82 ? -5.641 4.624 7.300 1.00 94.62 82 PHE A O 1
ATOM 617 N N . VAL A 1 83 ? -3.528 4.857 6.562 1.00 96.25 83 VAL A N 1
ATOM 618 C CA . VAL A 1 83 ? -3.820 5.003 5.133 1.00 96.25 83 VAL A CA 1
ATOM 619 C C . VAL A 1 83 ? -3.153 3.864 4.369 1.00 96.25 83 VAL A C 1
ATOM 621 O O . VAL A 1 83 ? -1.994 3.561 4.617 1.00 96.25 83 VAL A O 1
ATOM 624 N N . VAL A 1 84 ? -3.846 3.235 3.429 1.00 96.69 84 VAL A N 1
ATOM 625 C CA . VAL A 1 84 ? -3.245 2.300 2.466 1.00 96.69 84 VAL A CA 1
ATOM 626 C C . VAL A 1 84 ? -3.126 3.006 1.129 1.00 96.69 84 VAL A C 1
ATOM 628 O O . VAL A 1 84 ? -4.097 3.610 0.685 1.00 96.69 84 VAL A O 1
ATOM 631 N N . VAL A 1 85 ? -1.965 2.930 0.484 1.00 96.31 85 VAL A N 1
ATOM 632 C CA . VAL A 1 85 ? -1.758 3.499 -0.852 1.00 96.31 85 VAL A CA 1
ATOM 633 C C . VAL A 1 85 ? -1.581 2.352 -1.845 1.00 96.31 85 VAL A C 1
ATOM 635 O O . VAL A 1 85 ? -0.602 1.616 -1.756 1.00 96.31 85 VAL A O 1
ATOM 638 N N . LEU A 1 86 ? -2.566 2.150 -2.722 1.00 94.62 86 LEU A N 1
ATOM 639 C CA . LEU A 1 86 ? -2.715 0.997 -3.615 1.00 94.62 86 LEU A CA 1
ATOM 640 C C . LEU A 1 86 ? -2.110 1.238 -4.994 1.00 94.62 86 LEU A C 1
ATOM 642 O O . LEU A 1 86 ? -2.827 1.309 -5.990 1.00 94.62 86 LEU A O 1
ATOM 646 N N . GLY A 1 87 ? -0.787 1.278 -5.029 1.00 92.94 87 GLY A N 1
ATOM 647 C CA . GLY A 1 87 ? -0.003 1.255 -6.251 1.00 92.94 87 GLY A CA 1
ATOM 648 C C . GLY A 1 87 ? -0.171 2.479 -7.131 1.00 92.94 87 GLY A C 1
ATOM 649 O O . GLY A 1 87 ? -0.977 3.373 -6.862 1.00 92.94 87 GLY A O 1
ATOM 650 N N . ASP A 1 88 ? 0.637 2.488 -8.182 1.00 91.25 88 ASP A N 1
ATOM 651 C CA . ASP A 1 88 ? 0.663 3.514 -9.211 1.00 91.25 88 ASP A CA 1
ATOM 652 C C . ASP A 1 88 ? 0.794 4.915 -8.606 1.00 91.25 88 ASP A C 1
ATOM 654 O O . ASP A 1 88 ? 0.062 5.855 -8.928 1.00 91.25 88 ASP A O 1
ATOM 658 N N . PHE A 1 89 ? 1.746 5.052 -7.681 1.00 91.81 89 PHE A N 1
ATOM 659 C CA . PHE A 1 89 ? 2.091 6.317 -7.034 1.00 91.81 89 PHE A CA 1
ATOM 660 C C . PHE A 1 89 ? 2.504 7.339 -8.088 1.00 91.81 89 PHE A C 1
ATOM 662 O O . PHE A 1 89 ? 2.194 8.528 -7.985 1.00 91.81 89 PHE A O 1
ATOM 669 N N . ILE A 1 90 ? 3.185 6.848 -9.116 1.00 88.38 90 ILE A N 1
ATOM 670 C CA . ILE A 1 90 ? 3.606 7.598 -10.285 1.00 88.38 90 ILE A CA 1
ATOM 671 C C . ILE A 1 90 ? 3.127 6.876 -11.540 1.00 88.38 90 ILE A C 1
ATOM 673 O O . ILE A 1 90 ? 2.868 5.677 -11.520 1.00 88.38 90 ILE A O 1
ATOM 677 N N . GLN A 1 91 ? 3.053 7.595 -12.656 1.00 78.62 91 GLN A N 1
ATOM 678 C CA . GLN A 1 91 ? 2.636 6.980 -13.917 1.00 78.62 91 GLN A CA 1
ATOM 679 C C . GLN A 1 91 ? 3.670 6.042 -14.524 1.00 78.62 91 GLN A C 1
ATOM 681 O O . GLN A 1 91 ? 3.317 5.201 -15.342 1.00 78.62 91 GLN A O 1
ATOM 686 N N . GLY A 1 92 ? 4.960 6.229 -14.254 1.00 66.62 92 GLY A N 1
ATOM 687 C CA . GLY A 1 92 ? 5.978 5.632 -15.121 1.00 66.62 92 GLY A CA 1
ATOM 688 C C . GLY A 1 92 ? 5.720 5.937 -16.612 1.00 66.62 92 GLY A C 1
ATOM 689 O O . GLY A 1 92 ? 4.981 6.866 -16.958 1.00 66.62 92 GLY A O 1
ATOM 690 N N . GLY A 1 93 ? 6.326 5.172 -17.516 1.00 61.66 93 GLY A N 1
ATOM 691 C CA . GLY A 1 93 ? 6.004 5.217 -18.949 1.00 61.66 93 GLY A CA 1
ATOM 692 C C . GLY A 1 93 ? 7.097 5.735 -19.889 1.00 61.66 93 GLY A C 1
ATOM 693 O O . GLY A 1 93 ? 8.133 6.253 -19.472 1.00 61.66 93 GLY A O 1
ATOM 694 N N . ASP A 1 94 ? 6.797 5.587 -21.184 1.00 56.25 94 ASP A N 1
ATOM 695 C CA . ASP A 1 94 ? 7.711 5.477 -22.338 1.00 56.25 94 ASP A CA 1
ATOM 696 C C . ASP A 1 94 ? 8.674 6.656 -22.597 1.00 56.25 94 ASP A C 1
ATOM 698 O O . ASP A 1 94 ? 9.489 6.624 -23.516 1.00 56.25 94 ASP A O 1
ATOM 702 N N . SER A 1 95 ? 8.564 7.755 -21.849 1.00 56.28 95 SER A N 1
ATOM 703 C CA . SER A 1 95 ? 9.327 8.981 -22.119 1.00 56.28 95 SER A CA 1
ATOM 704 C C . SER A 1 95 ? 9.981 9.612 -20.895 1.00 56.28 95 SER A C 1
ATOM 706 O O . SER A 1 95 ? 10.485 10.733 -21.002 1.00 56.28 95 SER A O 1
ATOM 708 N N . LYS A 1 96 ? 9.940 8.954 -19.733 1.00 64.62 96 LYS A N 1
ATOM 709 C CA . LYS A 1 96 ? 10.517 9.490 -18.494 1.00 64.62 96 LYS A CA 1
ATOM 710 C C . LYS A 1 96 ? 11.873 8.855 -18.216 1.00 64.62 96 LYS A C 1
ATOM 712 O O . LYS A 1 96 ? 12.008 7.638 -18.233 1.00 64.62 96 LYS A O 1
ATOM 717 N N . GLY A 1 97 ? 12.873 9.690 -17.945 1.00 68.06 97 GLY A N 1
ATOM 718 C CA . GLY A 1 97 ? 14.154 9.224 -17.438 1.00 68.06 97 GLY A CA 1
ATOM 719 C C . GLY A 1 97 ? 14.073 8.881 -15.950 1.00 68.06 97 GLY A C 1
ATOM 720 O O . GLY A 1 97 ? 13.127 9.236 -15.245 1.00 68.06 97 GLY A O 1
ATOM 721 N N . GLU A 1 98 ? 15.116 8.224 -15.449 1.00 75.62 98 GLU A N 1
ATOM 722 C CA . GLU A 1 98 ? 15.276 7.910 -14.025 1.00 75.62 98 GLU A CA 1
ATOM 723 C C . GLU A 1 98 ? 15.165 9.156 -13.126 1.00 75.62 98 GLU A C 1
ATOM 725 O O . GLU A 1 98 ? 14.617 9.093 -12.027 1.00 75.62 98 GLU A O 1
ATOM 730 N N . ILE A 1 99 ? 15.685 10.301 -13.583 1.00 80.06 99 ILE A N 1
ATOM 731 C CA . ILE A 1 99 ? 15.686 11.546 -12.806 1.00 80.06 99 ILE A CA 1
ATOM 732 C C . ILE A 1 99 ? 14.253 11.994 -12.521 1.00 80.06 99 ILE A C 1
ATOM 734 O O . ILE A 1 99 ? 13.933 12.305 -11.374 1.00 80.06 99 ILE A O 1
ATOM 738 N N . GLU A 1 100 ? 13.399 12.025 -13.542 1.00 80.62 100 GLU A N 1
ATOM 739 C CA . GLU A 1 100 ? 11.986 12.368 -13.403 1.00 80.62 100 GLU A CA 1
ATOM 740 C C . GLU A 1 100 ? 11.271 11.358 -12.498 1.00 80.62 100 GLU A C 1
ATOM 742 O O . GLU A 1 100 ? 10.570 11.752 -11.569 1.00 80.62 100 GLU A O 1
ATOM 747 N N . TYR A 1 101 ? 11.543 10.067 -12.685 1.00 81.19 101 TYR A N 1
ATOM 748 C CA . TYR A 1 101 ? 10.975 8.981 -11.884 1.00 81.19 101 TYR A CA 1
ATOM 749 C C . TYR A 1 101 ? 11.286 9.131 -10.380 1.00 81.19 101 TYR A C 1
ATOM 751 O O . TYR A 1 101 ? 10.396 9.095 -9.528 1.00 81.19 101 TYR A O 1
ATOM 759 N N . ARG A 1 102 ? 12.555 9.397 -10.038 1.00 86.12 102 ARG A N 1
ATOM 760 C CA . ARG A 1 102 ? 13.003 9.665 -8.658 1.00 86.12 102 ARG A CA 1
ATOM 761 C C . ARG A 1 102 ? 12.405 10.951 -8.087 1.00 86.12 102 ARG A C 1
ATOM 763 O O . ARG A 1 102 ? 12.109 11.021 -6.890 1.00 86.12 102 ARG A O 1
ATOM 770 N N . GLN A 1 103 ? 12.255 11.988 -8.910 1.00 87.94 103 GLN A N 1
ATOM 771 C CA . GLN A 1 103 ? 11.627 13.238 -8.481 1.00 87.94 103 GLN A CA 1
ATOM 772 C C . GLN A 1 103 ? 10.155 13.026 -8.125 1.00 87.94 103 GLN A C 1
ATOM 774 O O . GLN A 1 103 ? 9.725 13.499 -7.074 1.00 87.94 103 GLN A O 1
ATOM 779 N N . GLU A 1 104 ? 9.411 12.291 -8.948 1.00 88.94 104 GLU A N 1
ATOM 780 C CA . GLU A 1 104 ? 7.991 12.000 -8.730 1.00 88.94 104 GLU A CA 1
ATOM 781 C C . GLU A 1 104 ? 7.784 11.132 -7.482 1.00 88.94 104 GLU A C 1
ATOM 783 O O . GLU A 1 104 ? 7.008 11.512 -6.603 1.00 88.94 104 GLU A O 1
ATOM 788 N N . PHE A 1 105 ? 8.562 10.056 -7.307 1.00 91.06 105 PHE A N 1
ATOM 789 C CA . PHE A 1 105 ? 8.536 9.278 -6.061 1.00 91.06 105 PHE A CA 1
ATOM 790 C C . PHE A 1 105 ? 8.880 10.126 -4.833 1.00 91.06 105 PHE A C 1
ATOM 792 O O . PHE A 1 105 ? 8.240 10.003 -3.788 1.00 91.06 105 PHE A O 1
ATOM 799 N N . GLY A 1 106 ? 9.860 11.026 -4.955 1.00 93.12 106 GLY A N 1
ATOM 800 C CA . GLY A 1 106 ? 10.225 11.951 -3.884 1.00 93.12 106 GLY A CA 1
ATOM 801 C C . GLY A 1 106 ? 9.095 12.906 -3.504 1.00 93.12 106 GLY A C 1
ATOM 802 O O . GLY A 1 106 ? 8.881 13.146 -2.317 1.00 93.12 106 GLY A O 1
ATOM 803 N N . GLN A 1 107 ? 8.354 13.423 -4.487 1.00 93.75 107 GLN A N 1
ATOM 804 C CA . GLN A 1 107 ? 7.185 14.274 -4.251 1.00 93.75 107 GLN A CA 1
ATOM 805 C C . GLN A 1 107 ? 6.069 13.507 -3.547 1.00 93.75 107 GLN A C 1
ATOM 807 O O . GLN A 1 107 ? 5.534 13.987 -2.550 1.00 93.75 107 GLN A O 1
ATOM 812 N N . VAL A 1 108 ? 5.760 12.304 -4.030 1.00 94.62 108 VAL A N 1
ATOM 813 C CA . VAL A 1 108 ? 4.726 11.456 -3.436 1.00 94.62 108 VAL A CA 1
ATOM 814 C C . VAL A 1 108 ? 5.078 11.086 -1.996 1.00 94.62 108 VAL A C 1
ATOM 816 O O . VAL A 1 108 ? 4.256 11.262 -1.098 1.00 94.62 108 VAL A O 1
ATOM 819 N N . LYS A 1 109 ? 6.314 10.639 -1.749 1.00 95.75 109 LYS A N 1
ATOM 820 C CA . LYS A 1 109 ? 6.792 10.314 -0.402 1.00 95.75 109 LYS A CA 1
ATOM 821 C C . LYS A 1 109 ? 6.692 11.515 0.536 1.00 95.75 109 LYS A C 1
ATOM 823 O O . LYS A 1 109 ? 6.143 11.380 1.623 1.00 95.75 109 LYS A O 1
ATOM 828 N N . ALA A 1 110 ? 7.173 12.682 0.108 1.00 95.88 110 ALA A N 1
ATOM 829 C CA . ALA A 1 110 ? 7.124 13.895 0.923 1.00 95.88 110 ALA A CA 1
ATOM 830 C C . ALA A 1 110 ? 5.687 14.290 1.300 1.00 95.88 110 ALA A C 1
ATOM 832 O O . ALA A 1 110 ? 5.453 14.796 2.397 1.00 95.88 110 ALA A O 1
ATOM 833 N N . GLU A 1 111 ? 4.726 14.054 0.405 1.00 96.19 111 GLU A N 1
ATOM 834 C CA . GLU A 1 111 ? 3.317 14.324 0.673 1.00 96.19 111 GLU A CA 1
ATOM 835 C C . GLU A 1 111 ? 2.719 13.310 1.661 1.00 96.19 111 GLU A C 1
ATOM 837 O O . GLU A 1 111 ? 2.072 13.704 2.630 1.00 96.19 111 GLU A O 1
ATOM 842 N N . LEU A 1 112 ? 3.006 12.016 1.496 1.00 96.62 112 LEU A N 1
ATOM 843 C CA . LEU A 1 112 ? 2.555 10.972 2.424 1.00 96.62 112 LEU A CA 1
ATOM 844 C C . LEU A 1 112 ? 3.160 11.126 3.830 1.00 96.62 112 LEU A C 1
ATOM 846 O O . LEU A 1 112 ? 2.454 10.938 4.819 1.00 96.62 112 LEU A O 1
ATOM 850 N N . GLU A 1 113 ? 4.417 11.561 3.948 1.00 96.00 113 GLU A N 1
ATOM 851 C CA . GLU A 1 113 ? 5.078 11.840 5.237 1.00 96.00 113 GLU A CA 1
ATOM 852 C C . GLU A 1 113 ? 4.370 12.931 6.059 1.00 96.00 113 GLU A C 1
ATOM 854 O O . GLU A 1 113 ? 4.508 12.988 7.285 1.00 96.00 113 GLU A O 1
ATOM 859 N N . ARG A 1 114 ? 3.547 13.782 5.428 1.00 96.25 114 ARG A N 1
ATOM 860 C CA . ARG A 1 114 ? 2.725 14.753 6.164 1.00 96.25 114 ARG A CA 1
ATOM 861 C C . ARG A 1 114 ? 1.716 14.067 7.084 1.00 96.25 114 ARG A C 1
ATOM 863 O O . ARG A 1 114 ? 1.422 14.619 8.144 1.00 96.25 114 ARG A O 1
ATOM 870 N N . LEU A 1 115 ? 1.221 12.878 6.724 1.00 95.44 115 LEU A N 1
ATOM 871 C CA . LEU A 1 115 ? 0.305 12.082 7.552 1.00 95.44 115 LEU A CA 1
ATOM 872 C C . LEU A 1 115 ? 0.949 11.706 8.898 1.00 95.44 115 LEU A C 1
ATOM 874 O O . LEU A 1 115 ? 0.296 11.762 9.945 1.00 95.44 115 LEU A O 1
ATOM 878 N N . GLU A 1 116 ? 2.248 11.412 8.899 1.00 91.69 116 GLU A N 1
ATOM 879 C CA . GLU A 1 116 ? 2.984 10.971 10.088 1.00 91.69 116 GLU A CA 1
ATOM 880 C C . GLU A 1 116 ? 3.202 12.090 11.112 1.00 91.69 116 GLU A C 1
ATOM 882 O O . GLU A 1 116 ? 3.266 11.854 12.318 1.00 91.69 116 GLU A O 1
ATOM 887 N N . VAL A 1 117 ? 3.274 13.336 10.652 1.00 89.38 117 VAL A N 1
ATOM 888 C CA . VAL A 1 117 ? 3.462 14.506 11.525 1.00 89.38 117 VAL A CA 1
ATOM 889 C C . VAL A 1 117 ? 2.161 15.264 11.798 1.00 89.38 117 VAL A C 1
ATOM 891 O O . VAL A 1 117 ? 2.163 16.257 12.525 1.00 89.38 117 VAL A O 1
ATOM 894 N N . ALA A 1 118 ? 1.038 14.806 11.239 1.00 87.31 118 ALA A N 1
ATOM 895 C CA . ALA A 1 118 ? -0.230 15.531 11.247 1.00 87.31 118 ALA A CA 1
ATOM 896 C C . ALA A 1 118 ? -0.924 15.610 12.612 1.00 87.31 118 ALA A C 1
ATOM 898 O O . ALA A 1 118 ? -1.736 16.514 12.827 1.00 87.31 118 ALA A O 1
ATOM 899 N N . ARG A 1 119 ? -0.657 14.668 13.530 1.00 78.88 119 ARG A N 1
ATOM 900 C CA . ARG A 1 119 ? -1.376 14.599 14.810 1.00 78.88 119 ARG A CA 1
ATOM 901 C C . ARG A 1 119 ? -0.693 15.437 15.898 1.00 78.88 119 ARG A C 1
ATOM 903 O O . ARG A 1 119 ? 0.446 15.143 16.266 1.00 78.88 119 ARG A O 1
ATOM 910 N N . PRO A 1 120 ? -1.408 16.379 16.547 1.00 68.38 120 PRO A N 1
ATOM 911 C CA . PRO A 1 120 ? -0.878 17.153 17.675 1.00 68.38 120 PRO A CA 1
ATOM 912 C C . PRO A 1 120 ? -0.449 16.296 18.874 1.00 68.38 120 PRO A C 1
ATOM 914 O O . PRO A 1 120 ? 0.362 16.726 19.693 1.00 68.38 120 PRO A O 1
ATOM 917 N N . THR A 1 121 ? -1.012 15.092 19.000 1.00 68.62 121 THR A N 1
ATOM 918 C CA . THR A 1 121 ? -0.733 14.140 20.084 1.00 68.62 121 THR A CA 1
ATOM 919 C C . THR A 1 121 ? 0.580 13.374 19.901 1.00 68.62 121 THR A C 1
ATOM 921 O O . THR A 1 121 ? 0.988 12.662 20.816 1.00 68.62 121 THR A O 1
ATOM 924 N N . GLY A 1 122 ? 1.254 13.530 18.754 1.00 69.88 122 GLY A N 1
ATOM 925 C CA . GLY A 1 122 ? 2.559 12.933 18.457 1.00 69.88 122 GLY A CA 1
ATOM 926 C C . GLY A 1 122 ? 2.518 11.511 17.888 1.00 69.88 122 GLY A C 1
ATOM 927 O O . GLY A 1 122 ? 3.555 11.017 17.465 1.00 69.88 122 GLY A O 1
ATOM 928 N N . ALA A 1 123 ? 1.353 10.858 17.843 1.00 78.06 123 ALA A N 1
ATOM 929 C CA . ALA A 1 123 ? 1.171 9.595 17.128 1.00 78.06 123 ALA A CA 1
ATOM 930 C C . ALA A 1 123 ? 0.592 9.893 15.741 1.00 78.06 123 ALA A C 1
ATOM 932 O O . ALA A 1 123 ? -0.610 10.122 15.625 1.00 78.06 123 ALA A O 1
ATOM 933 N N . GLY A 1 124 ? 1.448 9.958 14.723 1.00 88.25 124 GLY A N 1
ATOM 934 C CA . GLY A 1 124 ? 1.065 10.189 13.330 1.00 88.25 124 GLY A CA 1
ATOM 935 C C . GLY A 1 124 ? 0.022 9.226 12.775 1.00 88.25 124 GLY A C 1
ATOM 936 O O . GLY A 1 124 ? -0.246 8.173 13.354 1.00 88.25 124 GLY A O 1
ATOM 937 N N . ILE A 1 125 ? -0.540 9.572 11.619 1.00 93.94 125 ILE A N 1
ATOM 938 C CA . ILE A 1 125 ? -1.332 8.644 10.811 1.00 93.94 125 ILE A CA 1
ATOM 939 C C . ILE A 1 125 ? -0.341 7.854 9.956 1.00 93.94 125 ILE A C 1
ATOM 941 O O . ILE A 1 125 ? 0.338 8.425 9.109 1.00 93.94 125 ILE A O 1
ATOM 945 N N . GLN A 1 126 ? -0.231 6.552 10.207 1.00 94.62 126 GLN A N 1
ATOM 946 C CA . GLN A 1 126 ? 0.656 5.673 9.441 1.00 94.62 126 GLN A CA 1
ATOM 947 C C . GLN A 1 126 ? 0.139 5.523 8.008 1.00 94.62 126 GLN A C 1
ATOM 949 O O . GLN A 1 126 ? -1.077 5.452 7.808 1.00 94.62 126 GLN A O 1
ATOM 954 N N . TYR A 1 127 ? 1.034 5.417 7.026 1.00 96.69 127 TYR A N 1
ATOM 955 C CA . TYR A 1 127 ? 0.669 5.032 5.665 1.00 96.69 127 TYR A CA 1
ATOM 956 C C . TYR A 1 127 ? 1.370 3.737 5.249 1.00 96.69 127 TYR A C 1
ATOM 958 O O . TYR A 1 127 ? 2.486 3.444 5.672 1.00 96.69 127 TYR A O 1
ATOM 966 N N . VAL A 1 128 ? 0.676 2.949 4.437 1.00 97.06 128 VAL A N 1
ATOM 967 C CA . VAL A 1 128 ? 1.030 1.583 4.067 1.00 97.06 128 VAL A CA 1
ATOM 968 C C . VAL A 1 128 ? 1.141 1.509 2.542 1.00 97.06 128 VAL A C 1
ATOM 970 O O . VAL A 1 128 ? 0.110 1.421 1.867 1.00 97.06 128 VAL A O 1
ATOM 973 N N . PRO A 1 129 ? 2.360 1.593 1.980 1.00 96.69 129 PRO A N 1
ATOM 974 C CA . PRO A 1 129 ? 2.542 1.608 0.536 1.00 96.69 129 PRO A CA 1
ATOM 975 C C . PRO A 1 129 ? 2.488 0.193 -0.056 1.00 96.69 129 PRO A C 1
ATOM 977 O O . PRO A 1 129 ? 3.267 -0.679 0.335 1.00 96.69 129 PRO A O 1
ATOM 980 N N . VAL A 1 130 ? 1.580 -0.028 -1.008 1.00 95.62 130 VAL A N 1
ATOM 981 C CA . VAL A 1 130 ? 1.421 -1.270 -1.782 1.00 95.62 130 VAL A CA 1
ATOM 982 C C . VAL A 1 130 ? 1.820 -0.979 -3.217 1.00 95.62 130 VAL A C 1
ATOM 984 O O . VAL A 1 130 ? 1.297 -0.043 -3.796 1.00 95.62 130 VAL A O 1
ATOM 987 N N . ILE A 1 131 ? 2.728 -1.758 -3.792 1.00 92.81 131 ILE A N 1
ATOM 988 C CA . ILE A 1 131 ? 3.248 -1.502 -5.139 1.00 92.81 131 ILE A CA 1
ATOM 989 C C . ILE A 1 131 ? 2.198 -1.778 -6.235 1.00 92.81 131 ILE A C 1
ATOM 991 O O . ILE A 1 131 ? 1.418 -2.730 -6.128 1.00 92.81 131 ILE A O 1
ATOM 995 N N . GLY A 1 132 ? 2.177 -0.941 -7.271 1.00 91.31 132 GLY A N 1
ATOM 996 C CA . GLY A 1 132 ? 1.391 -1.086 -8.499 1.00 91.31 132 GLY A CA 1
ATOM 997 C C . GLY A 1 132 ? 2.257 -1.441 -9.701 1.00 91.31 132 GLY A C 1
ATOM 998 O O . GLY A 1 132 ? 3.454 -1.711 -9.558 1.00 91.31 132 GLY A O 1
ATOM 999 N N . ASN A 1 133 ? 1.665 -1.528 -10.890 1.00 86.12 133 ASN A N 1
ATOM 1000 C CA . ASN A 1 133 ? 2.436 -1.868 -12.087 1.00 86.12 133 ASN A CA 1
ATOM 10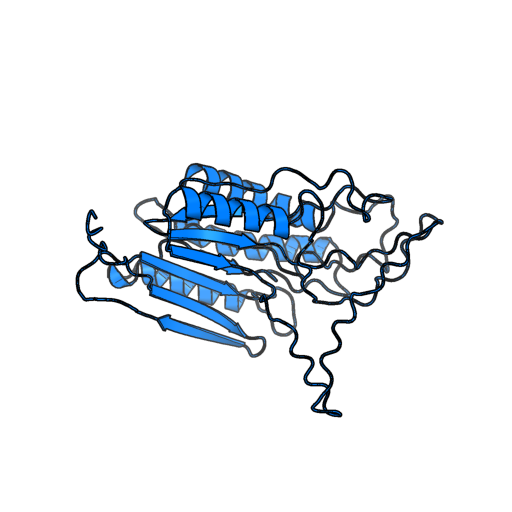01 C C . ASN A 1 133 ? 3.212 -0.665 -12.615 1.00 86.12 133 ASN A C 1
ATOM 1003 O O . ASN A 1 133 ? 4.374 -0.813 -12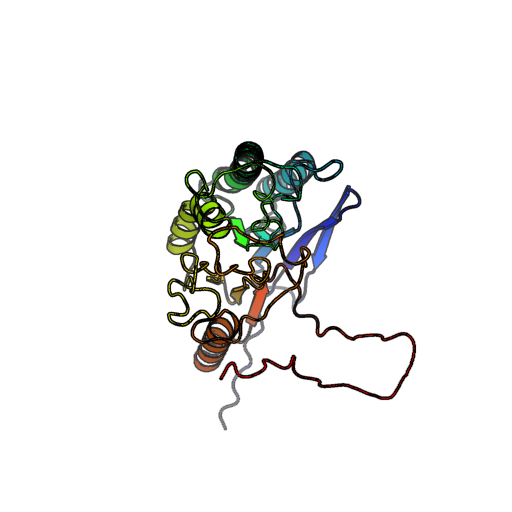.981 1.00 86.12 133 ASN A O 1
ATOM 1007 N N . HIS A 1 134 ? 2.636 0.535 -12.581 1.00 85.25 134 HIS A N 1
ATOM 1008 C CA . HIS A 1 134 ? 3.323 1.737 -13.047 1.00 85.25 134 HIS A CA 1
ATOM 1009 C C . HIS A 1 134 ? 4.501 2.146 -12.143 1.00 85.25 134 HIS A C 1
ATOM 1011 O O . HIS A 1 134 ? 5.434 2.797 -12.612 1.00 85.25 134 HIS A O 1
ATOM 1017 N N . ASP A 1 135 ? 4.524 1.671 -10.893 1.00 88.06 135 ASP A N 1
ATOM 1018 C CA . ASP A 1 135 ? 5.633 1.859 -9.944 1.00 88.06 135 ASP A CA 1
ATOM 1019 C C . ASP A 1 135 ? 6.887 1.045 -10.270 1.00 88.06 135 ASP A C 1
ATOM 1021 O O . ASP A 1 135 ? 7.958 1.310 -9.712 1.00 88.06 135 ASP A O 1
ATOM 1025 N N . ILE A 1 136 ? 6.767 0.059 -11.161 1.00 80.19 136 ILE A N 1
ATOM 1026 C CA . ILE A 1 136 ? 7.877 -0.794 -11.596 1.00 80.19 136 ILE A CA 1
ATOM 1027 C C . ILE A 1 136 ? 8.139 -0.712 -13.104 1.00 80.19 136 ILE A C 1
ATOM 1029 O O . ILE A 1 136 ? 8.976 -1.438 -13.639 1.00 80.19 136 ILE A O 1
ATOM 1033 N N . TRP A 1 137 ? 7.443 0.193 -13.792 1.00 74.38 137 TRP A N 1
ATOM 1034 C CA . TRP A 1 137 ? 7.509 0.384 -15.236 1.00 74.38 137 TRP A CA 1
ATOM 1035 C C . TRP A 1 137 ? 8.241 1.669 -15.609 1.00 74.38 137 TRP A C 1
ATOM 1037 O O . TRP A 1 137 ? 7.655 2.629 -16.127 1.00 74.38 137 TRP A O 1
ATOM 1047 N N . PHE A 1 138 ? 9.552 1.691 -15.394 1.00 65.88 138 PHE A N 1
ATOM 1048 C CA . PHE A 1 138 ? 10.372 2.676 -16.088 1.00 65.88 138 PHE A CA 1
ATOM 1049 C C . PHE A 1 138 ? 10.639 2.205 -17.530 1.00 65.88 138 PHE A C 1
ATOM 1051 O O . PHE A 1 138 ? 10.957 1.039 -17.768 1.00 65.88 138 PHE A O 1
ATOM 1058 N N . ASP A 1 139 ? 10.530 3.102 -18.512 1.00 56.69 139 ASP A N 1
ATOM 1059 C CA . ASP A 1 139 ? 11.093 2.874 -19.845 1.00 56.69 139 ASP A CA 1
ATOM 1060 C C . ASP A 1 139 ? 12.506 3.464 -19.882 1.00 56.69 139 ASP A C 1
ATOM 1062 O O . ASP A 1 139 ? 12.705 4.655 -20.109 1.00 56.69 139 ASP A O 1
ATOM 1066 N N . LEU A 1 140 ? 13.514 2.628 -19.634 1.00 52.31 140 LEU A N 1
ATOM 1067 C CA . LEU A 1 140 ? 14.918 3.012 -19.841 1.00 52.31 140 LEU A CA 1
ATOM 1068 C C . LEU A 1 140 ? 15.426 2.637 -21.245 1.00 52.31 140 LEU A C 1
ATOM 1070 O O . LEU A 1 140 ? 16.619 2.776 -21.531 1.00 52.31 140 LEU A O 1
ATOM 1074 N N . ALA A 1 141 ? 14.556 2.146 -22.135 1.00 42.34 141 ALA A N 1
ATOM 1075 C CA . ALA A 1 141 ? 14.969 1.392 -23.312 1.00 42.34 141 ALA A CA 1
ATOM 1076 C C . ALA A 1 141 ? 15.430 2.237 -24.511 1.00 42.34 141 ALA A C 1
ATOM 1078 O O . ALA A 1 141 ? 15.967 1.655 -25.457 1.00 42.34 141 ALA A O 1
ATOM 1079 N N . GLU A 1 142 ? 15.304 3.570 -24.508 1.00 47.25 142 GLU A N 1
ATOM 1080 C CA . GLU A 1 142 ? 15.837 4.368 -25.628 1.00 47.25 142 GLU A CA 1
ATOM 1081 C C . GLU A 1 142 ? 17.221 5.003 -25.408 1.00 47.25 142 GLU A C 1
ATOM 1083 O O . GLU A 1 142 ? 17.891 5.259 -26.412 1.00 47.25 142 GLU A O 1
ATOM 1088 N N . TYR A 1 143 ? 17.716 5.224 -24.177 1.00 43.66 143 TYR A N 1
ATOM 1089 C CA . TYR A 1 143 ? 18.898 6.100 -24.009 1.00 43.66 143 TYR A CA 1
ATOM 1090 C C . TYR A 1 143 ? 19.980 5.706 -22.993 1.00 43.66 143 TYR A C 1
ATOM 1092 O O . TYR A 1 143 ? 21.030 6.355 -23.011 1.00 43.66 143 TYR A O 1
ATOM 1100 N N . THR A 1 144 ? 19.826 4.657 -22.178 1.00 45.47 144 THR A N 1
ATOM 1101 C CA . THR A 1 144 ? 20.819 4.361 -21.123 1.00 45.47 144 THR A CA 1
ATOM 1102 C C . THR A 1 144 ? 21.636 3.098 -21.435 1.00 45.47 144 THR A C 1
ATOM 1104 O O . THR A 1 144 ? 21.069 2.011 -21.552 1.00 45.47 144 THR A O 1
ATOM 1107 N N . PRO A 1 145 ? 22.972 3.196 -21.600 1.00 49.75 145 PRO A N 1
ATOM 1108 C CA . PRO A 1 145 ? 23.849 2.029 -21.675 1.00 49.75 145 PRO A CA 1
ATOM 1109 C C . PRO A 1 145 ? 23.700 1.140 -20.433 1.00 49.75 145 PRO A C 1
ATOM 1111 O O . PRO A 1 145 ? 23.575 1.643 -19.324 1.00 49.75 145 PRO A O 1
ATOM 1114 N N . VAL A 1 146 ? 23.780 -0.182 -20.616 1.00 50.75 146 VAL A N 1
ATOM 1115 C CA . VAL A 1 146 ? 23.639 -1.208 -19.557 1.00 50.75 146 VAL A CA 1
ATOM 1116 C C . VAL A 1 146 ? 24.590 -0.990 -18.366 1.00 50.75 146 VAL A C 1
ATOM 1118 O O . VAL A 1 146 ? 24.280 -1.397 -17.253 1.00 50.75 146 VAL A O 1
ATOM 1121 N N . ASP A 1 147 ? 25.726 -0.323 -18.579 1.00 53.34 147 ASP A N 1
ATOM 1122 C CA . ASP A 1 147 ? 26.730 -0.068 -17.538 1.00 53.34 147 ASP A CA 1
ATOM 1123 C C . ASP A 1 147 ? 26.382 1.125 -16.616 1.00 53.34 147 ASP A C 1
ATOM 1125 O O . ASP A 1 147 ? 26.997 1.262 -15.561 1.00 53.34 147 ASP A O 1
ATOM 1129 N N . ASP A 1 148 ? 25.397 1.952 -16.994 1.00 53.16 148 ASP A N 1
ATOM 1130 C CA . ASP A 1 148 ? 24.870 3.090 -16.217 1.00 53.16 148 ASP A CA 1
ATOM 1131 C C . ASP A 1 148 ? 23.414 2.841 -15.766 1.00 53.16 148 ASP A C 1
ATOM 1133 O O . ASP A 1 148 ? 22.699 3.776 -15.407 1.00 53.16 148 ASP A O 1
ATOM 1137 N N . PHE A 1 149 ? 22.939 1.591 -15.835 1.00 53.09 149 PHE A N 1
ATOM 1138 C CA . PHE A 1 149 ? 21.573 1.258 -15.441 1.00 53.09 149 PHE A CA 1
ATOM 1139 C C . PHE A 1 149 ? 21.413 1.467 -13.925 1.00 53.09 149 PHE A C 1
ATOM 1141 O O . PHE A 1 149 ? 22.185 0.884 -13.157 1.00 53.09 149 PHE A O 1
ATOM 1148 N N . PRO A 1 150 ? 20.456 2.294 -13.480 1.00 52.81 150 PRO A N 1
ATOM 1149 C CA . PRO A 1 150 ? 20.187 2.469 -12.065 1.00 52.81 150 PRO A CA 1
ATOM 1150 C C . PRO A 1 150 ? 19.608 1.209 -11.432 1.00 52.81 150 PRO A C 1
ATOM 1152 O O . PRO A 1 150 ? 19.211 0.267 -12.123 1.00 52.81 150 PRO A O 1
ATOM 1155 N N . ASP A 1 151 ? 19.569 1.246 -10.101 1.00 60.34 151 ASP A N 1
ATOM 1156 C CA . ASP A 1 151 ? 18.858 0.313 -9.230 1.00 60.34 151 ASP A CA 1
ATOM 1157 C C . ASP A 1 151 ? 17.502 -0.087 -9.849 1.00 60.34 151 ASP A C 1
ATOM 1159 O O . ASP A 1 151 ? 16.798 0.738 -10.446 1.00 60.34 151 ASP A O 1
ATOM 1163 N N . TYR A 1 152 ? 17.152 -1.369 -9.753 1.00 73.00 152 TYR A N 1
ATOM 1164 C CA . TYR A 1 152 ? 15.958 -1.944 -10.387 1.00 73.00 152 TYR A CA 1
ATOM 1165 C C . TYR A 1 152 ? 14.686 -1.218 -9.922 1.00 73.00 152 TYR A C 1
ATOM 1167 O O . TYR A 1 152 ? 14.674 -0.710 -8.804 1.00 73.00 152 TYR A O 1
ATOM 1175 N N . PRO A 1 153 ? 13.597 -1.160 -10.713 1.00 75.56 153 PRO A N 1
ATOM 1176 C CA . PRO A 1 153 ? 12.412 -0.383 -10.337 1.00 75.56 153 PRO A CA 1
ATOM 1177 C C . PRO A 1 153 ? 11.859 -0.779 -8.958 1.00 75.56 153 PRO A C 1
ATOM 1179 O O . PRO A 1 153 ? 11.473 0.072 -8.159 1.00 75.56 153 PRO A O 1
ATOM 1182 N N . GLU A 1 154 ? 11.877 -2.076 -8.650 1.00 80.12 154 GLU A N 1
ATOM 1183 C CA . GLU A 1 154 ? 11.475 -2.620 -7.354 1.00 80.12 154 GLU A CA 1
ATOM 1184 C C . GLU A 1 154 ? 12.449 -2.261 -6.231 1.00 80.12 154 GLU A C 1
ATOM 1186 O O . GLU A 1 154 ? 12.018 -2.015 -5.106 1.00 80.12 154 GLU A O 1
ATOM 1191 N N . GLU A 1 155 ? 13.752 -2.234 -6.522 1.00 80.06 155 GLU A N 1
ATOM 1192 C CA . GLU A 1 155 ? 14.777 -1.788 -5.572 1.00 80.06 155 GLU A CA 1
ATOM 1193 C C . GLU A 1 155 ? 14.617 -0.299 -5.291 1.00 80.06 155 GLU A C 1
ATOM 1195 O O . GLU A 1 155 ? 14.638 0.108 -4.138 1.00 80.06 155 GLU A O 1
ATOM 1200 N N . LEU A 1 156 ? 14.337 0.498 -6.320 1.00 82.88 156 LEU A N 1
ATOM 1201 C CA . LEU A 1 156 ? 14.053 1.912 -6.182 1.00 82.88 156 LEU A CA 1
ATOM 1202 C C . LEU A 1 156 ? 12.811 2.147 -5.318 1.00 82.88 156 LEU A C 1
ATOM 1204 O O . LEU A 1 156 ? 12.850 2.939 -4.378 1.00 82.88 156 LEU A O 1
ATOM 1208 N N . PHE A 1 157 ? 11.719 1.432 -5.587 1.00 88.44 157 PHE A N 1
ATOM 1209 C CA . PHE A 1 157 ? 10.525 1.484 -4.746 1.00 88.44 157 PHE A CA 1
ATOM 1210 C C . PHE A 1 157 ? 10.849 1.088 -3.294 1.00 88.44 157 PHE A C 1
ATOM 1212 O O . PHE A 1 157 ? 10.454 1.777 -2.348 1.00 88.44 157 PHE A O 1
ATOM 1219 N N . ALA A 1 158 ? 11.618 0.011 -3.109 1.00 88.50 158 ALA A N 1
ATOM 1220 C CA . ALA A 1 158 ? 12.067 -0.445 -1.800 1.00 88.50 158 ALA A CA 1
ATOM 1221 C C . ALA A 1 158 ? 13.007 0.554 -1.105 1.00 88.50 158 ALA A C 1
ATOM 1223 O O . ALA A 1 158 ? 12.963 0.646 0.116 1.00 88.50 158 ALA A O 1
ATOM 1224 N N . ASP A 1 159 ? 13.801 1.334 -1.832 1.00 88.56 159 ASP A N 1
ATOM 1225 C CA . ASP A 1 159 ? 14.665 2.372 -1.268 1.00 88.56 159 ASP A CA 1
ATOM 1226 C C . ASP A 1 159 ? 13.849 3.565 -0.760 1.00 88.56 159 ASP A C 1
ATOM 1228 O O . ASP A 1 159 ? 14.115 4.092 0.325 1.00 88.56 159 ASP A O 1
ATOM 1232 N N . TYR A 1 160 ? 12.823 3.983 -1.508 1.00 91.38 160 TYR A N 1
ATOM 1233 C CA . TYR A 1 160 ? 11.950 5.083 -1.091 1.00 91.38 160 TYR A CA 1
ATOM 1234 C C . TYR A 1 160 ? 11.072 4.700 0.101 1.00 91.38 160 TYR A C 1
ATOM 1236 O O . TYR A 1 160 ? 10.949 5.484 1.045 1.00 91.38 160 TYR A O 1
ATOM 1244 N N . PHE A 1 161 ? 10.477 3.507 0.086 1.00 93.75 161 PHE A N 1
ATOM 1245 C CA . PHE A 1 161 ? 9.511 3.086 1.106 1.00 93.75 161 PHE A CA 1
ATOM 1246 C C . PHE A 1 161 ? 10.081 2.115 2.149 1.00 93.75 161 PHE A C 1
ATOM 1248 O O . PHE A 1 161 ? 9.404 1.794 3.120 1.00 93.75 161 PHE A O 1
ATOM 1255 N N . GLY A 1 162 ? 11.337 1.691 2.018 1.00 93.12 162 GLY A N 1
ATOM 1256 C CA . GLY A 1 162 ? 12.064 0.854 2.981 1.00 93.12 162 GLY A CA 1
ATOM 1257 C C . GLY A 1 162 ? 12.001 1.389 4.409 1.00 93.12 162 GLY A C 1
ATOM 1258 O O . GLY A 1 162 ? 11.497 0.681 5.281 1.00 93.12 162 GLY A O 1
ATOM 1259 N N . PRO A 1 163 ? 12.396 2.655 4.645 1.00 95.00 163 PRO A N 1
ATOM 1260 C CA . PRO A 1 163 ? 12.273 3.274 5.962 1.00 95.00 163 PRO A CA 1
ATOM 1261 C C . PRO A 1 163 ? 10.835 3.285 6.497 1.00 95.00 163 PRO A C 1
ATOM 1263 O O . PRO A 1 163 ? 10.630 3.106 7.693 1.00 95.00 163 PRO A O 1
ATOM 1266 N N . GLN A 1 164 ? 9.832 3.432 5.622 1.00 95.12 164 GLN A N 1
ATOM 1267 C CA . GLN A 1 164 ? 8.429 3.344 6.032 1.00 95.12 164 GLN A CA 1
ATOM 1268 C C . GLN A 1 164 ? 8.087 1.939 6.529 1.00 95.12 164 GLN A C 1
ATOM 1270 O O . GLN A 1 164 ? 7.442 1.787 7.561 1.00 95.12 164 GLN A O 1
ATOM 1275 N N . TYR A 1 165 ? 8.525 0.898 5.820 1.00 94.94 165 TYR A N 1
ATOM 1276 C CA . TYR A 1 165 ? 8.314 -0.483 6.252 1.00 94.94 165 TYR A CA 1
ATOM 1277 C C . TYR A 1 165 ? 9.004 -0.791 7.584 1.00 94.94 165 TYR A C 1
ATOM 1279 O O . TYR A 1 165 ? 8.444 -1.538 8.389 1.00 94.94 165 TYR A O 1
ATOM 1287 N N . ASP A 1 166 ? 10.169 -0.197 7.843 1.00 94.88 166 ASP A N 1
ATOM 1288 C CA . ASP A 1 166 ? 10.850 -0.323 9.133 1.00 94.88 166 ASP A CA 1
ATOM 1289 C C . ASP A 1 166 ? 10.004 0.288 10.265 1.00 94.88 166 ASP A C 1
ATOM 1291 O O . ASP A 1 166 ? 9.782 -0.370 11.284 1.00 94.88 166 ASP A O 1
ATOM 1295 N N . GLU A 1 167 ? 9.447 1.487 10.074 1.00 94.31 167 GLU A N 1
ATOM 1296 C CA . GLU A 1 167 ? 8.557 2.131 11.056 1.00 94.31 167 GLU A CA 1
ATOM 1297 C C . GLU A 1 167 ? 7.238 1.360 11.252 1.00 94.31 167 GLU A C 1
ATOM 1299 O O . GLU A 1 167 ? 6.772 1.151 12.382 1.00 94.31 167 GLU A O 1
ATOM 1304 N N . LEU A 1 168 ? 6.649 0.851 10.167 1.00 95.00 168 LEU A N 1
ATOM 1305 C CA . LEU A 1 168 ? 5.461 -0.004 10.226 1.00 95.00 168 LEU A CA 1
ATOM 1306 C C . LEU A 1 168 ? 5.738 -1.305 10.992 1.00 95.00 168 LEU A C 1
ATOM 1308 O O . LEU A 1 168 ? 4.899 -1.734 11.782 1.00 95.00 168 LEU A O 1
ATOM 1312 N N . SER A 1 169 ? 6.928 -1.895 10.838 1.00 95.88 169 SER A N 1
ATOM 1313 C CA . SER A 1 169 ? 7.318 -3.113 11.564 1.00 95.88 169 SER A CA 1
ATOM 1314 C C . SER A 1 169 ? 7.416 -2.926 13.079 1.00 95.88 169 SER A C 1
ATOM 1316 O O . SER A 1 169 ? 7.256 -3.880 13.843 1.00 95.88 169 SER A O 1
ATOM 1318 N N . ILE A 1 170 ? 7.668 -1.691 13.520 1.00 95.31 170 ILE A N 1
ATOM 1319 C CA . ILE A 1 170 ? 7.744 -1.319 14.933 1.00 95.31 170 ILE A CA 1
ATOM 1320 C C . ILE A 1 170 ? 6.348 -0.999 15.477 1.00 95.31 170 ILE A C 1
ATOM 1322 O O . ILE A 1 170 ? 6.040 -1.330 16.626 1.00 95.31 170 ILE A O 1
ATOM 1326 N N . SER A 1 171 ? 5.520 -0.325 14.677 1.00 93.00 171 SER A N 1
ATOM 1327 C CA . SER A 1 171 ? 4.236 0.229 15.117 1.00 93.00 171 SER A CA 1
ATOM 1328 C C . SER A 1 171 ? 3.052 -0.729 14.965 1.00 93.00 171 SER A C 1
ATOM 1330 O O . SER A 1 171 ? 2.107 -0.651 15.756 1.00 93.00 171 SER A O 1
ATOM 1332 N N . LEU A 1 172 ? 3.097 -1.645 13.997 1.00 94.44 172 LEU A N 1
ATOM 1333 C CA . LEU A 1 172 ? 2.030 -2.602 13.722 1.00 94.44 172 LEU A CA 1
ATOM 1334 C C . LEU A 1 172 ? 2.344 -3.978 14.313 1.00 94.44 172 LEU A C 1
ATOM 1336 O O . LEU A 1 172 ? 3.471 -4.470 14.304 1.00 94.44 172 LEU A O 1
ATOM 1340 N N . THR A 1 173 ? 1.313 -4.625 14.848 1.00 95.38 173 THR A N 1
ATOM 1341 C CA . THR A 1 173 ? 1.446 -5.948 15.464 1.00 95.38 173 THR A CA 1
ATOM 1342 C C . THR A 1 173 ? 1.465 -7.052 14.418 1.00 95.38 173 THR A C 1
ATOM 1344 O O . THR A 1 173 ? 0.831 -6.923 13.377 1.00 95.38 173 THR A O 1
ATOM 1347 N N . ASN A 1 174 ? 2.161 -8.157 14.709 1.00 95.44 174 ASN A N 1
ATOM 1348 C CA . ASN A 1 174 ? 2.277 -9.312 13.809 1.00 95.44 174 ASN A CA 1
ATOM 1349 C C . ASN A 1 174 ? 2.715 -8.932 12.382 1.00 95.44 174 ASN A C 1
ATOM 1351 O O . ASN A 1 174 ? 2.294 -9.551 11.407 1.00 95.44 174 ASN A O 1
ATOM 1355 N N . TRP A 1 175 ? 3.572 -7.911 12.279 1.00 96.44 175 TRP A N 1
ATOM 1356 C CA . TRP A 1 175 ? 4.166 -7.489 11.020 1.00 96.44 175 TRP A CA 1
ATOM 1357 C C . TRP A 1 175 ? 4.984 -8.622 10.393 1.00 96.44 175 TRP A C 1
ATOM 1359 O O . TRP A 1 175 ? 5.824 -9.247 11.044 1.00 96.44 175 TRP A O 1
ATOM 1369 N N . SER A 1 176 ? 4.754 -8.853 9.108 1.00 95.56 176 SER A N 1
ATOM 1370 C CA . SER A 1 176 ? 5.482 -9.798 8.271 1.00 95.56 176 SER A CA 1
ATOM 1371 C C . SER A 1 176 ? 5.681 -9.152 6.912 1.00 95.56 176 SER A C 1
ATOM 1373 O O . SER A 1 176 ? 4.713 -8.717 6.301 1.00 95.56 176 SER A O 1
ATOM 1375 N N . LYS A 1 177 ? 6.917 -9.107 6.417 1.00 92.88 177 LYS A N 1
ATOM 1376 C CA . LYS A 1 177 ? 7.230 -8.738 5.034 1.00 92.88 177 LYS A CA 1
ATOM 1377 C C . LYS A 1 177 ? 7.863 -9.944 4.359 1.00 92.88 177 LYS A C 1
ATOM 1379 O O . LYS A 1 177 ? 8.635 -10.673 4.982 1.00 92.88 177 LYS A O 1
ATOM 1384 N N . GLN A 1 178 ? 7.549 -10.181 3.092 1.00 90.50 178 GLN A N 1
ATOM 1385 C CA . GLN A 1 178 ? 8.218 -11.231 2.342 1.00 90.50 178 GLN A CA 1
ATOM 1386 C C . GLN A 1 178 ? 9.689 -10.851 2.101 1.00 90.50 178 GLN A C 1
ATOM 1388 O O . GLN A 1 178 ? 10.017 -10.137 1.163 1.00 90.50 178 GLN A O 1
ATOM 1393 N N . GLU A 1 179 ? 10.588 -11.358 2.946 1.00 73.69 179 GLU A N 1
ATOM 1394 C CA . GLU A 1 179 ? 12.029 -11.081 2.836 1.00 73.69 179 GLU A CA 1
ATOM 1395 C C . GLU A 1 179 ? 12.734 -11.933 1.772 1.00 73.69 179 GLU A C 1
ATOM 1397 O O . GLU A 1 179 ? 13.800 -11.571 1.277 1.00 73.69 179 GLU A O 1
ATOM 1402 N N . THR A 1 180 ? 12.189 -13.116 1.457 1.00 65.50 180 THR A N 1
ATOM 1403 C CA . THR A 1 180 ? 12.904 -14.130 0.670 1.00 65.50 180 THR A CA 1
ATOM 1404 C C . THR A 1 180 ? 12.371 -14.295 -0.741 1.00 65.50 180 THR A C 1
ATOM 1406 O O . THR A 1 180 ? 11.193 -14.560 -0.989 1.00 65.50 180 THR A O 1
ATOM 1409 N N . MET A 1 181 ? 13.323 -14.220 -1.665 1.00 66.19 181 MET A N 1
ATOM 1410 C CA . MET A 1 181 ? 13.132 -14.410 -3.089 1.00 66.19 181 MET A CA 1
ATOM 1411 C C . MET A 1 181 ? 12.979 -15.882 -3.498 1.00 66.19 181 MET A C 1
ATOM 1413 O O . MET A 1 181 ? 13.561 -16.776 -2.865 1.00 66.19 181 MET A O 1
ATOM 1417 N N . PRO A 1 182 ? 12.266 -16.177 -4.604 1.00 59.16 182 PRO A N 1
ATOM 1418 C CA . PRO A 1 182 ? 12.403 -17.444 -5.309 1.00 59.16 182 PRO A CA 1
ATOM 1419 C C . PRO A 1 182 ? 13.856 -17.651 -5.753 1.00 59.16 182 PRO A C 1
ATOM 1421 O O . PRO A 1 182 ? 14.323 -17.028 -6.703 1.00 59.16 182 PRO A O 1
ATOM 1424 N N . SER A 1 183 ? 14.579 -18.584 -5.124 1.00 54.91 183 SER A N 1
ATOM 1425 C CA . SER A 1 183 ? 15.954 -18.934 -5.529 1.00 54.91 183 SER A CA 1
ATOM 1426 C C . SER A 1 183 ? 16.048 -19.458 -6.973 1.00 54.91 183 SER A C 1
ATOM 1428 O O . SER A 1 183 ? 17.127 -19.485 -7.556 1.00 54.91 183 SER A O 1
ATOM 1430 N N . ASN A 1 184 ? 14.912 -19.876 -7.546 1.00 55.91 184 ASN A N 1
ATOM 1431 C CA . ASN A 1 184 ? 14.781 -20.453 -8.883 1.00 55.91 184 ASN A CA 1
ATOM 1432 C C . ASN A 1 184 ? 13.837 -19.619 -9.760 1.00 55.91 184 ASN A C 1
ATOM 1434 O O . ASN A 1 184 ? 13.065 -20.189 -10.532 1.00 55.91 184 ASN A O 1
ATOM 1438 N N . ASN A 1 185 ? 13.825 -18.295 -9.590 1.00 55.84 185 ASN A N 1
ATOM 1439 C CA . ASN A 1 185 ? 13.009 -17.441 -10.439 1.00 55.84 185 ASN A CA 1
ATOM 1440 C C . ASN A 1 185 ? 13.394 -17.686 -11.927 1.00 55.84 185 ASN A C 1
ATOM 1442 O O . ASN A 1 185 ? 14.566 -17.527 -12.268 1.00 55.84 185 ASN A O 1
ATOM 1446 N N . PRO A 1 186 ? 12.475 -18.110 -12.821 1.00 54.53 186 PRO A N 1
ATOM 1447 C CA . PRO A 1 186 ? 12.780 -18.267 -14.248 1.00 54.53 186 PRO A CA 1
ATOM 1448 C C . PRO A 1 186 ? 13.227 -16.953 -14.916 1.00 54.53 186 PRO A C 1
ATOM 1450 O O . PRO A 1 186 ? 13.868 -16.996 -15.963 1.00 54.53 186 PRO A O 1
ATOM 1453 N N . TYR A 1 187 ? 12.959 -15.806 -14.283 1.00 52.25 187 TYR A N 1
ATOM 1454 C CA . TYR A 1 187 ? 13.418 -14.474 -14.683 1.00 52.25 187 TYR A CA 1
ATOM 1455 C C . TYR A 1 187 ? 14.878 -14.166 -14.243 1.00 52.25 187 TYR A C 1
ATOM 1457 O O . TYR A 1 187 ? 15.452 -13.162 -14.647 1.00 52.25 187 TYR A O 1
ATOM 1465 N N . ASN A 1 188 ? 15.529 -15.055 -13.473 1.00 46.62 188 ASN A N 1
ATOM 1466 C CA . ASN A 1 188 ? 16.843 -14.871 -12.816 1.00 46.62 188 ASN A CA 1
ATOM 1467 C C . ASN A 1 188 ? 18.074 -15.168 -13.701 1.00 46.62 188 ASN A C 1
ATOM 1469 O O . ASN A 1 188 ? 19.160 -15.424 -13.183 1.00 46.62 188 ASN A O 1
ATOM 1473 N N . LEU A 1 189 ? 17.932 -15.243 -15.029 1.00 49.62 189 LEU A N 1
ATOM 1474 C CA . LEU A 1 189 ? 19.059 -15.625 -15.899 1.00 49.62 189 LEU A CA 1
ATOM 1475 C C . LEU A 1 189 ? 19.909 -14.442 -16.386 1.00 49.62 189 LEU A C 1
ATOM 1477 O O . LEU A 1 189 ? 20.980 -14.678 -16.943 1.00 49.62 189 LEU A O 1
ATOM 1481 N N . ALA A 1 190 ? 19.484 -13.195 -16.160 1.00 49.44 190 ALA A N 1
ATOM 1482 C CA . ALA A 1 190 ? 20.238 -12.009 -16.588 1.00 49.44 190 ALA A CA 1
ATOM 1483 C C . ALA A 1 190 ? 20.169 -10.801 -15.634 1.00 49.44 190 ALA A C 1
ATOM 1485 O O . ALA A 1 190 ? 20.882 -9.830 -15.862 1.00 49.44 190 ALA A O 1
ATOM 1486 N N . TYR A 1 191 ? 19.360 -10.862 -14.574 1.00 51.03 191 TYR A N 1
ATOM 1487 C CA . TYR A 1 191 ? 19.058 -9.728 -13.697 1.00 51.03 191 TYR A CA 1
ATOM 1488 C C . TYR A 1 191 ? 19.035 -10.201 -12.230 1.00 51.03 191 TYR A C 1
ATOM 1490 O O . TYR A 1 191 ? 18.702 -11.368 -11.995 1.00 51.03 191 TYR A O 1
ATOM 1498 N N . PRO A 1 192 ? 19.412 -9.364 -11.243 1.00 51.72 192 PRO A N 1
ATOM 1499 C CA . PRO A 1 192 ? 19.175 -9.650 -9.840 1.00 51.72 192 PRO A CA 1
ATOM 1500 C C . PRO A 1 192 ? 17.686 -9.894 -9.612 1.00 51.72 192 PRO A C 1
ATOM 1502 O O . PRO A 1 192 ? 16.815 -9.447 -10.358 1.00 51.72 192 PRO A O 1
ATOM 1505 N N . ALA A 1 193 ? 17.410 -10.718 -8.611 1.00 55.16 193 ALA A N 1
ATOM 1506 C CA . ALA A 1 193 ? 16.087 -11.272 -8.427 1.00 55.16 193 ALA A CA 1
ATOM 1507 C C . ALA A 1 193 ? 15.100 -10.166 -7.973 1.00 55.16 193 ALA A C 1
ATOM 1509 O O . ALA A 1 193 ? 15.341 -9.566 -6.928 1.00 55.16 193 ALA A O 1
ATOM 1510 N N . PRO A 1 194 ? 13.973 -9.948 -8.679 1.00 63.19 194 PRO A N 1
ATOM 1511 C CA . PRO A 1 194 ? 13.009 -8.875 -8.386 1.00 63.19 194 PRO A CA 1
ATOM 1512 C C . PRO A 1 194 ? 12.311 -9.051 -7.032 1.00 63.19 194 PRO A C 1
ATOM 1514 O O . PRO A 1 194 ? 11.582 -10.019 -6.863 1.00 63.19 194 PRO A O 1
ATOM 1517 N N . CYS A 1 195 ? 12.473 -8.144 -6.068 1.00 74.94 195 CYS A N 1
ATOM 1518 C CA . CYS A 1 195 ? 11.871 -8.292 -4.737 1.00 74.94 195 CYS A CA 1
ATOM 1519 C C . CYS A 1 195 ? 10.352 -8.042 -4.720 1.00 74.94 195 CYS A C 1
ATOM 1521 O O . CYS A 1 195 ? 9.884 -6.954 -5.049 1.00 74.94 195 CYS A O 1
ATOM 1523 N N . PHE A 1 196 ? 9.574 -9.044 -4.287 1.00 86.69 196 PHE A N 1
ATOM 1524 C CA . PHE A 1 196 ? 8.137 -8.869 -4.062 1.00 86.69 196 PHE A CA 1
ATOM 1525 C C . PHE A 1 196 ? 7.883 -7.992 -2.835 1.00 86.69 196 PHE A C 1
ATOM 1527 O O . PHE A 1 196 ? 8.435 -8.247 -1.762 1.00 86.69 196 PHE A O 1
ATOM 1534 N N . GLN A 1 197 ? 6.992 -7.010 -2.959 1.00 90.88 197 GLN A N 1
ATOM 1535 C CA . GLN A 1 197 ? 6.614 -6.116 -1.857 1.00 90.88 197 GLN A CA 1
ATOM 1536 C C . GLN A 1 197 ? 5.356 -6.605 -1.117 1.00 90.88 197 GLN A C 1
ATOM 1538 O O . GLN A 1 197 ? 4.441 -5.834 -0.843 1.00 90.88 197 GLN A O 1
ATOM 1543 N N . ASN A 1 198 ? 5.309 -7.898 -0.780 1.00 94.50 198 ASN A N 1
ATOM 1544 C CA . ASN A 1 198 ? 4.223 -8.477 0.015 1.00 94.50 198 ASN A CA 1
ATOM 1545 C C . ASN A 1 198 ? 4.442 -8.233 1.510 1.00 94.50 198 ASN A C 1
ATOM 1547 O O . ASN A 1 198 ? 5.551 -8.445 2.012 1.00 94.50 198 ASN A O 1
ATOM 1551 N N . PHE A 1 199 ? 3.392 -7.864 2.239 1.00 96.00 199 PHE A N 1
ATOM 1552 C CA . PHE A 1 199 ? 3.451 -7.741 3.695 1.00 96.00 199 PHE A CA 1
ATOM 1553 C C . PHE A 1 199 ? 2.074 -7.867 4.353 1.00 96.00 199 PHE A C 1
ATOM 1555 O O . PHE A 1 199 ? 1.035 -7.712 3.715 1.00 96.00 199 PHE A O 1
ATOM 1562 N N . ALA A 1 200 ? 2.061 -8.213 5.635 1.00 97.44 200 ALA A N 1
ATOM 1563 C CA . ALA A 1 200 ? 0.866 -8.436 6.431 1.00 97.44 200 ALA A CA 1
ATOM 1564 C C . ALA A 1 200 ? 1.063 -7.925 7.856 1.00 97.44 200 ALA A C 1
ATOM 1566 O O . ALA A 1 200 ? 2.190 -7.846 8.346 1.00 97.44 200 ALA A O 1
ATOM 1567 N N . PHE A 1 201 ? -0.038 -7.579 8.512 1.00 97.38 201 PHE A N 1
ATOM 1568 C CA . PHE A 1 201 ? -0.047 -7.077 9.880 1.00 97.38 201 PHE A CA 1
ATOM 1569 C C . PHE A 1 201 ? -1.435 -7.206 10.501 1.00 97.38 201 PHE A C 1
ATOM 1571 O O . PHE A 1 201 ? -2.436 -7.358 9.804 1.00 97.38 201 PHE A O 1
ATOM 1578 N N . ASP A 1 202 ? -1.500 -7.071 11.818 1.00 94.56 202 ASP A N 1
ATOM 1579 C CA . ASP A 1 202 ? -2.750 -6.979 12.559 1.00 94.56 202 ASP A CA 1
ATOM 1580 C C . ASP A 1 202 ? -3.025 -5.527 12.945 1.00 94.56 202 ASP A C 1
ATOM 1582 O O . ASP A 1 202 ? -2.137 -4.818 13.433 1.00 94.56 202 ASP A O 1
ATOM 1586 N N . PHE A 1 203 ? -4.276 -5.102 12.783 1.00 91.88 203 PHE A N 1
ATOM 1587 C CA . PHE A 1 203 ? -4.762 -3.832 13.311 1.00 91.88 203 PHE A CA 1
ATOM 1588 C C . PHE A 1 203 ? -6.144 -4.031 13.932 1.00 91.88 203 PHE A C 1
ATOM 1590 O O . PHE A 1 203 ? -7.126 -4.366 13.263 1.00 91.88 203 PHE A O 1
ATOM 1597 N N . GLY A 1 204 ? -6.216 -3.851 15.251 1.00 87.56 204 GLY A N 1
ATOM 1598 C CA . GLY A 1 204 ? -7.393 -4.243 16.016 1.00 87.56 204 GLY A CA 1
ATOM 1599 C C . GLY A 1 204 ? -7.652 -5.756 15.884 1.00 87.56 204 GLY A C 1
ATOM 1600 O O . GLY A 1 204 ? -6.726 -6.543 16.059 1.00 87.56 204 GLY A O 1
ATOM 1601 N N . PRO A 1 205 ? -8.894 -6.186 15.618 1.00 86.00 205 PRO A N 1
ATOM 1602 C CA . PRO A 1 205 ? -9.251 -7.601 15.467 1.00 86.00 205 PRO A CA 1
ATOM 1603 C C . PRO A 1 205 ? -9.079 -8.158 14.042 1.00 86.00 205 PRO A C 1
ATOM 1605 O O . PRO A 1 205 ? -9.452 -9.305 13.800 1.00 86.00 205 PRO A O 1
ATOM 1608 N N . TYR A 1 206 ? -8.550 -7.363 13.111 1.00 91.25 206 TYR A N 1
ATOM 1609 C CA . TYR A 1 206 ? -8.432 -7.715 11.697 1.00 91.25 206 TYR A CA 1
ATOM 1610 C C . TYR A 1 206 ? -6.987 -8.039 11.326 1.00 91.25 206 TYR A C 1
ATOM 1612 O O . TYR A 1 206 ? -6.063 -7.359 11.780 1.00 91.25 206 TYR A O 1
ATOM 1620 N N . HIS A 1 207 ? -6.822 -9.029 10.448 1.00 94.75 207 HIS A N 1
ATOM 1621 C CA . HIS A 1 207 ? -5.556 -9.309 9.775 1.00 94.75 207 HIS A CA 1
ATOM 1622 C C . HIS A 1 207 ? -5.567 -8.696 8.373 1.00 94.75 207 HIS A C 1
ATOM 1624 O O . HIS A 1 207 ? -6.481 -8.939 7.582 1.00 94.75 207 HIS A O 1
ATOM 1630 N N . PHE A 1 208 ? -4.553 -7.902 8.060 1.00 96.75 208 PHE A N 1
ATOM 1631 C CA . PHE A 1 208 ? -4.392 -7.224 6.782 1.00 96.75 208 PHE A CA 1
ATOM 1632 C C . PHE A 1 208 ? -3.289 -7.893 5.978 1.00 96.75 208 PHE A C 1
ATOM 1634 O O . PHE A 1 208 ? -2.218 -8.171 6.511 1.00 96.75 208 PHE A O 1
ATOM 1641 N N . ILE A 1 209 ? -3.540 -8.118 4.690 1.00 96.94 209 ILE A N 1
ATOM 1642 C CA . ILE A 1 209 ? -2.581 -8.711 3.758 1.00 96.94 209 ILE A CA 1
ATOM 1643 C C . ILE A 1 209 ? -2.487 -7.808 2.531 1.00 96.94 209 ILE A C 1
ATOM 1645 O O . ILE A 1 209 ? -3.471 -7.623 1.823 1.00 96.94 209 ILE A O 1
ATOM 1649 N N . CYS A 1 210 ? -1.308 -7.260 2.268 1.00 97.06 210 CYS A N 1
ATOM 1650 C CA . CYS A 1 210 ? -1.019 -6.431 1.106 1.00 97.06 210 CYS A CA 1
ATOM 1651 C C . CYS A 1 210 ? -0.151 -7.215 0.126 1.00 97.06 210 CYS A C 1
ATOM 1653 O O . CYS A 1 210 ? 0.888 -7.760 0.507 1.00 97.06 210 CYS A O 1
ATOM 1655 N N . LEU A 1 211 ? -0.608 -7.297 -1.119 1.00 95.00 211 LEU A N 1
ATOM 1656 C CA . LEU A 1 211 ? -0.052 -8.188 -2.123 1.00 95.00 211 LEU A CA 1
ATOM 1657 C C . LEU A 1 211 ? 0.453 -7.419 -3.341 1.00 95.00 211 LEU A C 1
ATOM 1659 O O . LEU A 1 211 ? -0.247 -6.586 -3.916 1.00 95.00 211 LEU A O 1
ATOM 1663 N N . ASP A 1 212 ? 1.652 -7.798 -3.754 1.00 92.50 212 ASP A N 1
ATOM 1664 C CA . ASP A 1 212 ? 2.305 -7.453 -5.001 1.00 92.50 212 ASP A CA 1
ATOM 1665 C C . ASP A 1 212 ? 1.964 -8.520 -6.046 1.00 92.50 212 ASP A C 1
ATOM 1667 O O . ASP A 1 212 ? 2.449 -9.659 -6.000 1.00 92.50 212 ASP A O 1
ATOM 1671 N N . PHE A 1 213 ? 1.077 -8.134 -6.959 1.00 90.50 213 PHE A N 1
ATOM 1672 C CA . PHE A 1 213 ? 0.707 -8.916 -8.133 1.00 90.50 213 PHE A CA 1
ATOM 1673 C C . PHE A 1 213 ? 1.186 -8.266 -9.429 1.00 90.50 213 PHE A C 1
ATOM 1675 O O . PHE A 1 213 ? 0.738 -8.677 -10.491 1.00 90.50 213 PHE A O 1
ATOM 1682 N N . SER A 1 214 ? 2.038 -7.242 -9.394 1.00 87.06 214 SER A N 1
ATOM 1683 C CA . SER A 1 214 ? 2.465 -6.580 -10.629 1.00 87.06 214 SER A CA 1
ATOM 1684 C C . SER A 1 214 ? 3.262 -7.562 -11.494 1.00 87.06 214 SER A C 1
ATOM 1686 O O . SER A 1 214 ? 4.219 -8.185 -11.031 1.00 87.06 214 SER A O 1
ATOM 1688 N N . ALA A 1 215 ? 2.887 -7.766 -12.755 1.00 81.44 215 ALA A N 1
ATOM 1689 C CA . ALA A 1 215 ? 3.654 -8.668 -13.608 1.00 81.44 215 ALA A CA 1
ATOM 1690 C C . ALA A 1 215 ? 5.105 -8.176 -13.769 1.00 81.44 215 ALA A C 1
ATOM 1692 O O . ALA A 1 215 ? 5.378 -6.980 -13.805 1.00 81.44 215 ALA A O 1
ATOM 1693 N N . ARG A 1 216 ? 6.048 -9.123 -13.840 1.00 76.12 216 ARG A N 1
ATOM 1694 C CA . ARG A 1 216 ? 7.482 -8.852 -14.070 1.00 76.12 216 ARG A CA 1
ATOM 1695 C C . ARG A 1 216 ? 7.945 -9.321 -15.452 1.00 76.12 216 ARG A C 1
ATOM 1697 O O . ARG A 1 216 ? 9.143 -9.444 -15.700 1.00 76.12 216 ARG A O 1
ATOM 1704 N N . ASP A 1 217 ? 7.010 -9.667 -16.338 1.00 62.19 217 ASP A N 1
ATOM 1705 C CA . ASP A 1 217 ? 7.298 -10.326 -17.616 1.00 62.19 217 ASP A CA 1
ATOM 1706 C C . ASP A 1 217 ? 7.676 -9.362 -18.755 1.00 62.19 217 ASP A C 1
ATOM 1708 O O . ASP A 1 217 ? 7.824 -9.797 -19.901 1.00 62.19 217 ASP A O 1
ATOM 1712 N N . ASP A 1 218 ? 7.916 -8.090 -18.426 1.00 55.91 218 ASP A N 1
ATOM 1713 C CA . ASP A 1 218 ? 8.317 -7.036 -19.362 1.00 55.91 218 ASP A CA 1
ATOM 1714 C C . ASP A 1 218 ? 9.762 -7.206 -19.886 1.00 55.91 218 ASP A C 1
ATOM 1716 O O . ASP A 1 218 ? 10.113 -6.671 -20.944 1.00 55.91 218 ASP A O 1
ATOM 1720 N N . PHE A 1 219 ? 10.594 -8.018 -19.218 1.00 53.53 219 PHE A N 1
ATOM 1721 C CA . PHE A 1 219 ? 12.001 -8.234 -19.575 1.00 53.53 219 PHE A CA 1
ATOM 1722 C C . PHE A 1 219 ? 12.226 -9.598 -20.252 1.00 53.53 219 PHE A C 1
ATOM 1724 O O . PHE A 1 219 ? 12.401 -10.622 -19.591 1.00 53.53 219 PHE A O 1
ATOM 1731 N N . GLU A 1 220 ? 12.302 -9.638 -21.586 1.00 49.62 220 GLU A N 1
ATOM 1732 C CA . GLU A 1 220 ? 12.907 -10.785 -22.280 1.00 49.62 220 GLU A CA 1
ATOM 1733 C C . GLU A 1 220 ? 14.436 -10.614 -22.286 1.00 49.62 220 GLU A C 1
ATOM 1735 O O . GLU A 1 220 ? 14.933 -9.667 -22.879 1.00 49.62 220 GLU A O 1
ATOM 1740 N N . PRO A 1 221 ? 15.250 -11.490 -21.680 1.00 46.88 221 PRO A N 1
ATOM 1741 C CA . PRO A 1 221 ? 16.694 -11.425 -21.883 1.00 46.88 221 PRO A CA 1
ATOM 1742 C C . PRO A 1 221 ? 17.052 -11.932 -23.293 1.00 46.88 221 PRO A C 1
ATOM 1744 O O . PRO A 1 221 ? 16.856 -13.113 -23.587 1.00 46.88 221 PRO A O 1
ATOM 1747 N N . ILE A 1 222 ? 17.626 -11.097 -24.180 1.00 46.66 222 ILE A N 1
ATOM 1748 C CA . ILE A 1 222 ? 18.304 -11.647 -25.373 1.00 46.66 222 ILE A CA 1
ATOM 1749 C C . ILE A 1 222 ? 19.666 -12.189 -24.955 1.00 46.66 222 ILE A C 1
ATOM 1751 O O . ILE A 1 222 ? 20.419 -11.558 -24.214 1.00 46.66 222 ILE A O 1
ATOM 1755 N N . ALA A 1 223 ? 20.050 -13.302 -25.574 1.00 45.22 223 ALA A N 1
ATOM 1756 C CA . ALA A 1 223 ? 21.364 -13.933 -25.481 1.00 45.22 223 ALA A CA 1
ATOM 1757 C C . ALA A 1 223 ? 22.570 -13.053 -25.913 1.00 45.22 223 ALA A C 1
ATOM 1759 O O . ALA A 1 223 ? 23.684 -13.564 -25.999 1.00 45.22 223 ALA A O 1
ATOM 1760 N N . SER A 1 224 ? 22.385 -11.762 -26.215 1.00 50.19 224 SER A N 1
ATOM 1761 C CA . SER A 1 224 ? 23.423 -10.865 -26.745 1.00 50.19 224 SER A CA 1
ATOM 1762 C C . SER A 1 224 ? 23.786 -9.674 -25.848 1.00 50.19 224 SER A C 1
ATOM 1764 O O . SER A 1 224 ? 24.505 -8.797 -26.317 1.00 50.19 224 SER A O 1
ATOM 1766 N N . GLY A 1 225 ? 23.301 -9.603 -24.600 1.00 50.19 225 GLY A N 1
ATOM 1767 C CA . GLY A 1 225 ? 23.594 -8.470 -23.700 1.00 50.19 225 GLY A CA 1
ATOM 1768 C C . GLY A 1 225 ? 22.983 -7.135 -24.152 1.00 50.19 225 GLY A C 1
ATOM 1769 O O . GLY A 1 225 ? 23.403 -6.074 -23.711 1.00 50.19 225 GLY A O 1
ATOM 1770 N N . ILE A 1 226 ? 22.008 -7.194 -25.059 1.00 45.97 226 ILE A N 1
ATOM 1771 C CA . ILE A 1 226 ? 21.166 -6.073 -25.475 1.00 45.97 226 ILE A CA 1
ATOM 1772 C C . ILE A 1 226 ? 19.778 -6.432 -24.963 1.00 45.97 226 ILE A C 1
ATOM 1774 O O . ILE A 1 226 ? 19.327 -7.542 -25.229 1.00 45.97 226 ILE A O 1
ATOM 1778 N N . ILE A 1 227 ? 19.127 -5.542 -24.222 1.00 49.09 227 ILE A N 1
ATOM 1779 C CA . ILE A 1 227 ? 17.742 -5.731 -23.781 1.00 49.09 227 ILE A CA 1
ATOM 1780 C C . ILE A 1 227 ? 16.869 -5.585 -25.041 1.00 49.09 227 ILE A C 1
ATOM 1782 O O . ILE A 1 227 ? 16.944 -4.547 -25.707 1.00 49.09 227 ILE A O 1
ATOM 1786 N N . PRO A 1 228 ? 16.120 -6.614 -25.477 1.00 43.78 228 PRO A N 1
ATOM 1787 C CA . PRO A 1 228 ? 15.202 -6.447 -26.586 1.00 43.78 228 PRO A CA 1
ATOM 1788 C C . PRO A 1 228 ? 14.082 -5.541 -26.101 1.00 43.78 228 PRO A C 1
ATOM 1790 O O . PRO A 1 228 ? 13.759 -5.507 -24.918 1.00 43.78 228 PRO A O 1
ATOM 1793 N N . ARG A 1 229 ? 13.480 -4.830 -27.048 1.00 47.34 229 ARG A N 1
ATOM 1794 C CA . ARG A 1 229 ? 12.238 -4.083 -26.854 1.00 47.34 229 ARG A CA 1
ATOM 1795 C C . ARG A 1 229 ? 11.338 -4.773 -25.832 1.00 47.34 229 ARG A C 1
ATOM 1797 O O . ARG A 1 229 ? 10.985 -5.935 -26.047 1.00 47.34 229 ARG A O 1
ATOM 1804 N N . LEU A 1 230 ? 11.006 -4.017 -24.784 1.00 50.31 230 LEU A N 1
ATOM 1805 C CA . LEU A 1 230 ? 10.062 -4.369 -23.733 1.00 50.31 230 LEU A CA 1
ATOM 1806 C C . LEU A 1 230 ? 8.912 -5.154 -24.349 1.00 50.31 230 LEU A C 1
ATOM 1808 O O . LEU A 1 230 ? 8.318 -4.746 -25.362 1.00 50.31 230 LEU A O 1
ATOM 1812 N N . LYS A 1 231 ? 8.661 -6.334 -23.787 1.00 44.81 231 LYS A N 1
ATOM 1813 C CA . LYS A 1 231 ? 7.496 -7.122 -24.151 1.00 44.81 231 LYS A CA 1
ATOM 1814 C C . LYS A 1 231 ? 6.313 -6.217 -23.830 1.00 44.81 231 LYS A C 1
ATOM 1816 O O . LYS A 1 231 ? 6.108 -5.871 -22.686 1.00 44.81 231 LYS A O 1
ATOM 1821 N N . LYS A 1 232 ? 5.673 -5.719 -24.888 1.00 49.69 232 LYS A N 1
ATOM 1822 C CA . LYS A 1 232 ? 4.549 -4.775 -24.913 1.00 49.69 232 LYS A CA 1
ATOM 1823 C C . LYS A 1 232 ? 3.931 -4.555 -23.518 1.00 49.69 232 LYS A C 1
ATOM 1825 O O . LYS A 1 232 ? 3.144 -5.408 -23.123 1.00 49.69 232 LYS A O 1
ATOM 1830 N N . PHE A 1 233 ? 4.305 -3.451 -22.851 1.00 53.72 233 PHE A N 1
ATOM 1831 C CA . PHE A 1 233 ? 3.895 -3.076 -21.488 1.00 53.72 233 PHE A CA 1
ATOM 1832 C C . PHE A 1 233 ? 2.489 -3.552 -21.203 1.00 53.72 233 PHE A C 1
ATOM 1834 O O . PHE A 1 233 ? 1.525 -3.093 -21.832 1.00 53.72 233 PHE A O 1
ATOM 1841 N N . SER A 1 234 ? 2.375 -4.535 -20.331 1.00 56.16 234 SER A N 1
ATOM 1842 C CA . SER A 1 234 ? 1.085 -5.129 -20.098 1.00 56.16 234 SER A CA 1
ATOM 1843 C C . SER A 1 234 ? 0.769 -5.063 -18.631 1.00 56.16 234 SER A C 1
ATOM 1845 O O . SER A 1 234 ? 1.395 -5.760 -17.845 1.00 56.16 234 SER A O 1
ATOM 1847 N N . GLY A 1 235 ? -0.169 -4.169 -18.293 1.00 70.88 235 GLY A N 1
ATOM 1848 C CA . GLY A 1 235 ? -0.648 -3.823 -16.939 1.00 70.88 235 GLY A CA 1
ATOM 1849 C C . GLY A 1 235 ? -1.433 -4.946 -16.327 1.00 70.88 235 GLY A C 1
ATOM 1850 O O . GLY A 1 235 ? -2.575 -4.774 -15.914 1.00 70.88 235 GLY A O 1
ATOM 1851 N N . TYR A 1 236 ? -0.852 -6.128 -16.410 1.00 79.50 236 TYR A N 1
ATOM 1852 C CA . TYR A 1 236 ? -1.434 -7.368 -16.005 1.00 79.50 236 TYR A CA 1
ATOM 1853 C C . TYR A 1 236 ? -0.949 -7.684 -14.605 1.00 79.50 236 TYR A C 1
ATOM 1855 O O . TYR A 1 236 ? 0.209 -7.474 -14.245 1.00 79.50 236 TYR A O 1
ATOM 1863 N N . GLY A 1 237 ? -1.871 -8.260 -13.846 1.00 83.44 237 GLY A N 1
ATOM 1864 C CA . GLY A 1 237 ? -1.523 -8.956 -12.632 1.00 83.44 237 GLY A CA 1
ATOM 1865 C C . GLY A 1 237 ? -0.958 -10.341 -12.948 1.00 83.44 237 GLY A C 1
ATOM 1866 O O . GLY A 1 237 ? -1.466 -11.042 -13.827 1.00 83.44 237 GLY A O 1
ATOM 1867 N N . ASP A 1 238 ? 0.039 -10.770 -12.189 1.00 83.50 238 ASP A N 1
ATOM 1868 C CA . ASP A 1 238 ? 0.497 -12.151 -12.114 1.00 83.50 238 ASP A CA 1
ATOM 1869 C C . ASP A 1 238 ? 0.386 -12.628 -10.659 1.00 83.50 238 ASP A C 1
ATOM 1871 O O . ASP A 1 238 ? 0.776 -11.950 -9.715 1.00 83.50 238 ASP A O 1
ATOM 1875 N N . LEU A 1 239 ? -0.169 -13.826 -10.466 1.00 84.44 239 LEU A N 1
ATOM 1876 C CA . LEU A 1 239 ? -0.275 -14.454 -9.146 1.00 84.44 239 LEU A CA 1
ATOM 1877 C C . LEU A 1 239 ? 1.095 -14.823 -8.568 1.00 84.44 239 LEU A C 1
ATOM 1879 O O . LEU A 1 239 ? 1.217 -15.072 -7.364 1.00 84.44 239 LEU A O 1
ATOM 1883 N N . HIS A 1 240 ? 2.101 -14.934 -9.438 1.00 83.44 240 HIS A N 1
ATOM 1884 C CA . HIS A 1 240 ? 3.433 -15.406 -9.106 1.00 83.44 240 HIS A CA 1
ATOM 1885 C C . HIS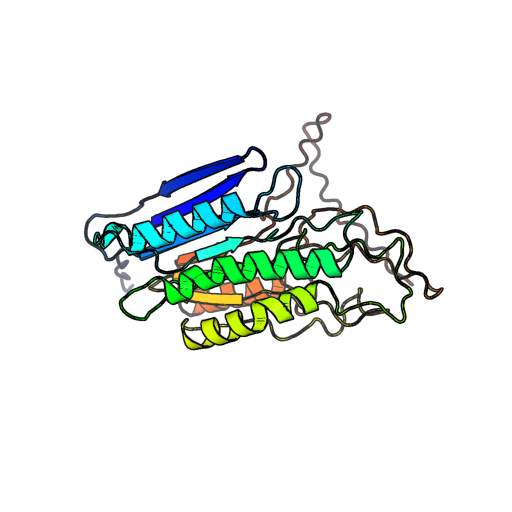 A 1 240 ? 3.370 -16.766 -8.391 1.00 83.44 240 HIS A C 1
ATOM 1887 O O . HIS A 1 240 ? 3.954 -16.958 -7.322 1.00 83.44 240 HIS A O 1
ATOM 1893 N N . ASP A 1 241 ? 2.642 -17.732 -8.971 1.00 86.56 241 ASP A N 1
ATOM 1894 C CA . ASP A 1 241 ? 2.529 -19.108 -8.451 1.00 86.56 241 ASP A CA 1
ATOM 1895 C C . ASP A 1 241 ? 3.804 -19.923 -8.732 1.00 86.56 241 ASP A C 1
ATOM 1897 O O . ASP A 1 241 ? 3.852 -20.889 -9.497 1.00 86.56 241 ASP A O 1
ATOM 1901 N N . VAL A 1 242 ? 4.889 -19.469 -8.114 1.00 81.00 242 VAL A N 1
ATOM 1902 C CA . VAL A 1 242 ? 6.218 -20.072 -8.145 1.00 81.00 242 VAL A CA 1
ATOM 1903 C C . VAL A 1 242 ? 6.684 -20.354 -6.720 1.00 81.00 242 VAL A C 1
ATOM 1905 O O . VAL A 1 242 ? 6.049 -19.991 -5.727 1.00 81.00 242 VAL A O 1
ATOM 1908 N N . ASN A 1 243 ? 7.802 -21.067 -6.571 1.00 81.19 243 ASN A N 1
ATOM 1909 C CA . ASN A 1 243 ? 8.342 -21.309 -5.237 1.00 81.19 243 ASN A CA 1
ATOM 1910 C C . ASN A 1 243 ? 8.766 -19.996 -4.570 1.00 81.19 243 ASN A C 1
ATOM 1912 O O . ASN A 1 243 ? 9.540 -19.272 -5.170 1.00 81.19 243 ASN A O 1
ATOM 1916 N N . ASN A 1 244 ? 8.309 -19.721 -3.346 1.00 81.81 244 ASN A N 1
ATOM 1917 C CA . ASN A 1 244 ? 8.471 -18.424 -2.672 1.00 81.81 244 ASN A CA 1
ATOM 1918 C C . ASN A 1 244 ? 7.873 -17.232 -3.455 1.00 81.81 244 ASN A C 1
ATOM 1920 O O . ASN A 1 244 ? 8.384 -16.127 -3.345 1.00 81.81 244 ASN A O 1
ATOM 1924 N N . GLY A 1 245 ? 6.853 -17.431 -4.294 1.00 86.31 245 GLY A N 1
ATOM 1925 C CA . GLY A 1 245 ? 6.127 -16.319 -4.921 1.00 86.31 245 GLY A CA 1
ATOM 1926 C C . GLY A 1 245 ? 4.938 -15.829 -4.087 1.00 86.31 245 GLY A C 1
ATOM 1927 O O . GLY A 1 245 ? 4.586 -16.465 -3.085 1.00 86.31 245 GLY A O 1
ATOM 1928 N N . THR A 1 246 ? 4.306 -14.733 -4.521 1.00 89.56 246 THR A N 1
ATOM 1929 C CA . THR A 1 246 ? 3.172 -14.086 -3.832 1.00 89.56 246 THR A CA 1
ATOM 1930 C C . THR A 1 246 ? 2.057 -15.068 -3.478 1.00 89.56 246 THR A C 1
ATOM 1932 O O . THR A 1 246 ? 1.598 -15.088 -2.337 1.00 89.56 246 THR A O 1
ATOM 1935 N N . TRP A 1 247 ? 1.659 -15.954 -4.399 1.00 90.94 247 TRP A N 1
ATOM 1936 C CA . TRP A 1 247 ? 0.595 -16.929 -4.129 1.00 90.94 247 TRP A CA 1
ATOM 1937 C C . TRP A 1 247 ? 0.906 -17.878 -2.959 1.00 90.94 247 TRP A C 1
ATOM 1939 O O . TRP A 1 247 ? 0.053 -18.141 -2.103 1.00 90.94 247 TRP A O 1
ATOM 1949 N N . LYS A 1 248 ? 2.141 -18.389 -2.883 1.00 90.44 248 LYS A N 1
ATOM 1950 C CA . LYS A 1 248 ? 2.552 -19.259 -1.769 1.00 90.44 248 LYS A CA 1
ATOM 1951 C C . LYS A 1 248 ? 2.611 -18.496 -0.452 1.00 90.44 248 LYS A C 1
ATOM 1953 O O . LYS A 1 248 ? 2.232 -19.043 0.579 1.00 90.44 248 LYS A O 1
ATOM 1958 N N . TRP A 1 249 ? 3.079 -17.254 -0.496 1.00 93.56 249 TRP A N 1
ATOM 1959 C CA . TRP A 1 249 ? 3.148 -16.393 0.677 1.00 93.56 249 TRP A CA 1
ATOM 1960 C C . TRP A 1 249 ? 1.741 -16.074 1.220 1.00 93.56 249 TRP A C 1
ATOM 1962 O O . TRP A 1 249 ? 1.468 -16.321 2.394 1.00 93.56 249 TRP A O 1
ATOM 1972 N N . LEU A 1 250 ? 0.805 -15.682 0.345 1.00 94.56 250 LEU A N 1
ATOM 1973 C CA . LEU A 1 250 ? -0.608 -15.465 0.680 1.00 94.56 250 LEU A CA 1
ATOM 1974 C C . LEU A 1 250 ? -1.253 -16.708 1.307 1.00 94.56 250 LEU A C 1
ATOM 1976 O O . LEU A 1 250 ? -1.867 -16.631 2.369 1.00 94.56 250 LEU A O 1
ATOM 1980 N N . THR A 1 251 ? -1.140 -17.864 0.648 1.00 94.69 251 THR A N 1
ATOM 1981 C CA . THR A 1 251 ? -1.779 -19.097 1.140 1.00 94.69 251 THR A CA 1
ATOM 1982 C C . THR A 1 251 ? -1.216 -19.550 2.487 1.00 94.69 251 THR A C 1
ATOM 1984 O O . THR A 1 251 ? -1.981 -20.053 3.310 1.00 94.69 251 THR A O 1
ATOM 1987 N N . GLY A 1 252 ? 0.069 -19.291 2.757 1.00 94.31 252 GLY A N 1
ATOM 1988 C CA . GLY A 1 252 ? 0.668 -19.476 4.080 1.00 94.31 252 GLY A CA 1
ATOM 1989 C C . GLY A 1 252 ? -0.019 -18.633 5.158 1.00 94.31 252 GLY A C 1
ATOM 1990 O O . GLY A 1 252 ? -0.490 -19.184 6.153 1.00 94.31 252 GLY A O 1
ATOM 1991 N N . HIS A 1 253 ? -0.174 -17.326 4.921 1.00 93.56 253 HIS A N 1
ATOM 1992 C CA . HIS A 1 253 ? -0.864 -16.419 5.847 1.00 93.56 253 HIS A CA 1
ATOM 1993 C C . HIS A 1 253 ? -2.329 -16.819 6.093 1.00 93.56 253 HIS A C 1
ATOM 1995 O O . HIS A 1 253 ? -2.801 -16.804 7.232 1.00 93.56 253 HIS A O 1
ATOM 2001 N N . LEU A 1 254 ? -3.055 -17.240 5.052 1.00 94.50 254 LEU A N 1
ATOM 2002 C CA . LEU A 1 254 ? -4.439 -17.709 5.196 1.00 94.50 254 LEU A CA 1
ATOM 2003 C C . LEU A 1 254 ? -4.537 -18.987 6.047 1.00 94.50 254 LEU A C 1
ATOM 2005 O O . LEU A 1 254 ? -5.450 -19.119 6.870 1.00 94.50 254 LEU A O 1
ATOM 2009 N N . ASP A 1 255 ? -3.599 -19.921 5.883 1.00 95.31 255 ASP A N 1
ATOM 2010 C CA . ASP A 1 255 ? -3.543 -21.138 6.695 1.00 95.31 255 ASP A CA 1
ATOM 2011 C C . ASP A 1 255 ? -3.193 -20.834 8.162 1.00 95.31 255 ASP A C 1
ATOM 2013 O O . ASP A 1 255 ? -3.779 -21.439 9.067 1.00 95.31 255 ASP A O 1
ATOM 2017 N N . GLU A 1 256 ? -2.294 -19.883 8.417 1.00 93.25 256 GLU A N 1
ATOM 2018 C CA . GLU A 1 256 ? -1.949 -19.412 9.766 1.00 93.25 256 GLU A CA 1
ATOM 2019 C C . GLU A 1 256 ? -3.129 -18.718 10.456 1.00 93.25 256 GLU A C 1
ATOM 2021 O O . GLU A 1 256 ? -3.448 -19.044 11.607 1.00 93.25 256 GLU A O 1
ATOM 2026 N N . CYS A 1 257 ? -3.840 -17.835 9.746 1.00 91.38 257 CYS A N 1
ATOM 2027 C CA . CYS A 1 257 ? -5.059 -17.191 10.244 1.00 91.38 257 CYS A CA 1
ATOM 2028 C C . CYS A 1 257 ? -6.110 -18.234 10.627 1.00 91.38 257 CYS A C 1
ATOM 2030 O O . CYS A 1 257 ? -6.648 -18.219 11.739 1.00 91.38 257 CYS A O 1
ATOM 2032 N N . ARG A 1 258 ? -6.334 -19.218 9.747 1.00 89.94 258 ARG A N 1
ATOM 2033 C CA . ARG A 1 258 ? -7.264 -20.327 9.987 1.00 89.94 258 ARG A CA 1
ATOM 2034 C C . ARG A 1 258 ? -6.888 -21.147 11.221 1.00 89.94 258 ARG A C 1
ATOM 2036 O O . ARG A 1 258 ? -7.775 -21.559 11.970 1.00 89.94 258 ARG A O 1
ATOM 2043 N N . GLN A 1 259 ? -5.601 -21.427 11.424 1.00 90.56 259 GLN A N 1
ATOM 2044 C CA . GLN A 1 259 ? -5.115 -22.173 12.590 1.00 90.56 259 GLN A CA 1
ATOM 2045 C C . GLN A 1 259 ? -5.253 -21.366 13.886 1.00 90.56 259 GLN A C 1
ATOM 2047 O O . GLN A 1 259 ? -5.609 -21.932 14.923 1.00 90.56 259 GLN A O 1
ATOM 2052 N N . SER A 1 260 ? -5.028 -20.056 13.809 1.00 88.38 260 SER A N 1
ATOM 2053 C CA . SER A 1 260 ? -5.127 -19.119 14.933 1.00 88.38 260 SER A CA 1
ATOM 2054 C C . SER A 1 260 ? -6.569 -18.716 15.259 1.00 88.38 260 SER A C 1
ATOM 2056 O O . SER A 1 260 ? -6.834 -18.191 16.339 1.00 88.38 260 SER A O 1
ATOM 2058 N N . GLY A 1 261 ? -7.519 -19.016 14.367 1.00 87.81 261 GLY A N 1
ATOM 2059 C CA . GLY A 1 261 ? -8.933 -18.678 14.525 1.00 87.81 261 GLY A CA 1
ATOM 2060 C C . GLY A 1 261 ? -9.255 -17.215 14.220 1.00 87.81 261 GLY A C 1
ATOM 2061 O O . GLY A 1 261 ? -10.280 -16.730 14.689 1.00 87.81 261 GLY A O 1
ATOM 2062 N N . ILE A 1 262 ? -8.391 -16.529 13.466 1.00 85.44 262 ILE A N 1
ATOM 2063 C CA . ILE A 1 262 ? -8.679 -15.209 12.903 1.00 85.44 262 ILE A CA 1
ATOM 2064 C C . ILE A 1 262 ? -9.614 -15.426 11.713 1.00 85.44 262 ILE A C 1
ATOM 2066 O O . ILE A 1 262 ? -9.274 -16.149 10.776 1.00 85.44 262 ILE A O 1
ATOM 2070 N N . GLU A 1 263 ? -10.809 -14.845 11.782 1.00 81.56 263 GLU A N 1
ATOM 2071 C CA . GLU A 1 263 ? -11.842 -14.993 10.748 1.00 81.56 263 GLU A CA 1
ATOM 2072 C C . GLU A 1 263 ? -11.956 -13.741 9.859 1.00 81.56 263 GLU A C 1
ATOM 2074 O O . GLU A 1 263 ? -12.383 -13.853 8.710 1.00 81.56 263 GLU A O 1
ATOM 2079 N N . ASP A 1 264 ? -11.512 -12.580 10.351 1.00 89.31 264 ASP A N 1
ATOM 2080 C CA . ASP A 1 264 ? -11.653 -11.286 9.684 1.00 89.31 264 ASP A CA 1
ATOM 2081 C C . ASP A 1 264 ? -10.341 -10.864 9.005 1.00 89.31 264 ASP A C 1
ATOM 2083 O O . ASP A 1 264 ? -9.417 -10.348 9.639 1.00 89.31 264 ASP A O 1
ATOM 2087 N N . ILE A 1 265 ? -10.257 -11.110 7.695 1.00 91.69 265 ILE A N 1
ATOM 2088 C CA . ILE A 1 265 ? -9.069 -10.844 6.874 1.00 91.69 265 ILE A CA 1
ATOM 2089 C C . ILE A 1 265 ? -9.420 -9.830 5.784 1.00 91.69 265 ILE A C 1
ATOM 2091 O O . ILE A 1 265 ? -10.404 -10.010 5.064 1.00 91.69 265 ILE A O 1
ATOM 2095 N N . ILE A 1 266 ? -8.597 -8.792 5.632 1.00 94.06 266 ILE A N 1
ATOM 2096 C CA . ILE A 1 266 ? -8.707 -7.795 4.561 1.00 94.06 266 ILE A CA 1
ATOM 2097 C C . ILE A 1 266 ? -7.489 -7.926 3.651 1.00 94.06 266 ILE A C 1
ATOM 2099 O O . ILE A 1 266 ? -6.352 -7.891 4.114 1.00 94.06 266 ILE A O 1
ATOM 2103 N N . ILE A 1 267 ? -7.737 -8.087 2.352 1.00 94.62 267 ILE A N 1
ATOM 2104 C CA . ILE A 1 267 ? -6.691 -8.236 1.340 1.00 94.62 267 ILE A CA 1
ATOM 2105 C C . ILE A 1 267 ? -6.666 -6.987 0.461 1.00 94.62 267 ILE A C 1
ATOM 2107 O O . ILE A 1 267 ? -7.701 -6.580 -0.068 1.00 94.62 267 ILE A O 1
ATOM 2111 N N . PHE A 1 268 ? -5.475 -6.424 0.287 1.00 95.75 268 PHE A N 1
ATOM 2112 C CA . PHE A 1 268 ? -5.182 -5.298 -0.584 1.00 95.75 268 PHE A CA 1
ATOM 2113 C C . PHE A 1 268 ? -4.283 -5.728 -1.733 1.00 95.75 268 PHE A C 1
ATOM 2115 O O . PHE A 1 268 ? -3.276 -6.404 -1.534 1.00 95.75 268 PHE A O 1
ATOM 2122 N N . THR A 1 269 ? -4.651 -5.312 -2.935 1.00 93.69 269 THR A N 1
ATOM 2123 C CA . THR A 1 269 ? -3.934 -5.586 -4.180 1.00 93.69 269 THR A CA 1
ATOM 2124 C C . THR A 1 269 ? -4.113 -4.377 -5.085 1.00 93.69 269 THR A C 1
ATOM 2126 O O . THR A 1 269 ? -5.245 -3.901 -5.195 1.00 93.69 269 THR A O 1
ATOM 2129 N N . HIS A 1 270 ? -3.062 -3.924 -5.767 1.00 93.38 270 HIS A N 1
ATOM 2130 C CA . HIS A 1 270 ? -3.232 -2.943 -6.841 1.00 93.38 270 HIS A CA 1
ATOM 2131 C C . HIS A 1 270 ? -4.023 -3.565 -8.008 1.00 93.38 270 HIS A C 1
ATOM 2133 O O . HIS A 1 270 ? -5.121 -3.124 -8.340 1.00 93.38 270 HIS A O 1
ATOM 2139 N N . HIS A 1 271 ? -3.550 -4.698 -8.541 1.00 88.19 271 HIS A N 1
ATOM 2140 C CA . HIS A 1 271 ? -4.330 -5.475 -9.500 1.00 88.19 271 HIS A CA 1
ATOM 2141 C C . HIS A 1 271 ? -5.429 -6.267 -8.797 1.00 88.19 271 HIS A C 1
ATOM 2143 O O . HIS A 1 271 ? -5.118 -7.163 -8.006 1.00 88.19 271 HIS A O 1
ATOM 2149 N N . PRO A 1 272 ? -6.713 -6.010 -9.095 1.00 82.62 272 PRO A N 1
ATOM 2150 C CA . PRO A 1 272 ? -7.779 -6.749 -8.454 1.00 82.62 272 PRO A CA 1
ATOM 2151 C C . PRO A 1 272 ? -7.698 -8.224 -8.883 1.00 82.62 272 PRO A C 1
ATOM 2153 O O . PRO A 1 272 ? -7.459 -8.503 -10.063 1.00 82.62 272 PRO A O 1
ATOM 2156 N N . PRO A 1 273 ? -7.943 -9.187 -7.973 1.00 70.00 273 PRO A N 1
ATOM 2157 C CA . PRO A 1 273 ? -7.991 -10.611 -8.293 1.00 70.00 273 PRO A CA 1
ATOM 2158 C C . PRO A 1 273 ? -9.296 -10.928 -9.035 1.00 70.00 273 PRO A C 1
ATOM 2160 O O . PRO A 1 273 ? -10.169 -11.658 -8.561 1.00 70.00 273 PRO A O 1
ATOM 2163 N N . LEU A 1 274 ? -9.468 -10.326 -10.206 1.00 61.78 274 LEU A N 1
ATOM 2164 C CA . LEU A 1 274 ? -10.544 -10.644 -11.116 1.00 61.78 274 LEU A CA 1
ATOM 2165 C C . LEU A 1 274 ? -10.110 -11.876 -11.897 1.00 61.78 274 LEU A C 1
ATOM 2167 O O . LEU A 1 274 ? -9.099 -11.877 -12.594 1.00 61.78 274 LEU A O 1
ATOM 2171 N N . TYR A 1 275 ? -10.919 -12.931 -11.823 1.00 46.34 275 TYR A N 1
ATOM 2172 C CA . TYR A 1 275 ? -10.970 -13.849 -12.949 1.00 46.34 275 TYR A CA 1
ATOM 2173 C C . TYR A 1 275 ? -11.347 -13.006 -14.159 1.00 46.34 275 TYR A C 1
ATOM 2175 O O . TYR A 1 275 ? -12.425 -12.405 -14.172 1.00 46.34 275 TYR A O 1
ATOM 2183 N N . GLU A 1 276 ? -10.475 -12.963 -15.158 1.00 44.16 276 GLU A N 1
ATOM 2184 C CA . GLU A 1 276 ? -10.834 -12.471 -16.473 1.00 44.16 276 GLU A CA 1
ATOM 2185 C C . GLU A 1 276 ? -12.005 -13.342 -16.957 1.00 44.16 276 GLU A C 1
ATOM 2187 O O . GLU A 1 276 ? -11.852 -14.460 -17.454 1.00 44.16 276 GLU A O 1
ATOM 2192 N N . LEU A 1 277 ? -13.232 -12.864 -16.737 1.00 37.81 277 LEU A N 1
ATOM 2193 C CA . LEU A 1 277 ? -14.362 -13.254 -17.553 1.00 37.81 277 LEU A CA 1
ATOM 2194 C C . LEU A 1 277 ? -14.017 -12.687 -18.921 1.00 37.81 277 LEU A C 1
ATOM 2196 O O . LEU A 1 277 ? -14.404 -11.567 -19.246 1.00 37.81 277 LEU A O 1
ATOM 2200 N N . GLU A 1 278 ? -13.258 -13.448 -19.708 1.00 38.94 278 GLU A N 1
ATOM 2201 C CA . GLU A 1 278 ? -13.188 -13.248 -21.143 1.00 38.94 278 GLU A CA 1
ATOM 2202 C C . GLU A 1 278 ? -14.632 -13.328 -21.655 1.00 38.94 278 GLU A C 1
ATOM 2204 O O . GLU A 1 278 ? -15.146 -14.384 -22.037 1.00 38.94 278 GLU A O 1
ATOM 2209 N N . ILE A 1 279 ? -15.326 -12.190 -21.677 1.00 39.06 279 ILE A N 1
ATOM 2210 C CA . ILE A 1 279 ? -16.501 -12.000 -22.509 1.00 39.06 279 ILE A CA 1
ATOM 2211 C C . ILE A 1 279 ? -15.939 -11.867 -23.920 1.00 39.06 279 ILE A C 1
ATOM 2213 O O . ILE A 1 279 ? -15.877 -10.793 -24.511 1.00 39.06 279 ILE A O 1
ATOM 2217 N N . HIS A 1 280 ? -15.493 -12.994 -24.470 1.00 37.16 280 HIS A N 1
ATOM 2218 C CA . HIS A 1 280 ? -15.354 -13.135 -25.901 1.00 37.16 280 HIS A CA 1
ATOM 2219 C C . HIS A 1 280 ? -16.748 -12.910 -26.484 1.00 37.16 280 HIS A C 1
ATOM 2221 O O . HIS A 1 280 ? -17.642 -13.755 -26.376 1.00 37.16 280 HIS A O 1
ATOM 2227 N N . THR A 1 281 ? -16.928 -11.748 -27.102 1.00 41.81 281 THR A N 1
ATOM 2228 C CA . THR A 1 281 ? -18.140 -11.249 -27.762 1.00 41.81 281 THR A CA 1
ATOM 2229 C C . THR A 1 281 ? -18.565 -12.083 -28.984 1.00 41.81 281 THR A C 1
ATOM 2231 O O . THR A 1 281 ? -19.129 -11.555 -29.938 1.00 41.81 281 THR A O 1
ATOM 2234 N N . GLY A 1 282 ? -18.341 -13.403 -28.990 1.00 40.19 282 GLY A N 1
ATOM 2235 C CA . GLY A 1 282 ? -18.572 -14.233 -30.171 1.00 40.19 282 GLY A CA 1
ATOM 2236 C C . GLY A 1 282 ? -18.962 -15.697 -29.978 1.00 40.19 282 GLY A C 1
ATOM 2237 O O . GLY A 1 282 ? -19.280 -16.326 -30.985 1.00 40.19 282 GLY A O 1
ATOM 2238 N N . ASN A 1 283 ? -18.968 -16.288 -28.774 1.00 41.41 283 ASN A N 1
ATOM 2239 C CA . ASN A 1 283 ? -19.484 -17.663 -28.636 1.00 41.41 283 ASN A CA 1
ATOM 2240 C C . ASN A 1 283 ? -19.866 -18.044 -27.190 1.00 41.41 283 ASN A C 1
ATOM 2242 O O . ASN A 1 283 ? -19.009 -18.492 -26.423 1.00 41.41 283 ASN A O 1
ATOM 2246 N N . PRO A 1 284 ? -21.149 -17.928 -26.800 1.00 37.91 284 PRO A N 1
ATOM 2247 C CA . PRO A 1 284 ? -21.613 -18.367 -25.490 1.00 37.91 284 PRO A CA 1
ATOM 2248 C C . PRO A 1 284 ? -21.649 -19.902 -25.460 1.00 37.91 284 PRO A C 1
ATOM 2250 O O . PRO A 1 284 ? -22.614 -20.520 -25.905 1.00 37.91 284 PRO A O 1
ATOM 2253 N N . GLY A 1 285 ? -20.581 -20.546 -24.980 1.00 33.56 285 GLY A N 1
ATOM 2254 C CA . GLY A 1 285 ? -20.612 -21.999 -24.768 1.00 33.56 285 GLY A CA 1
ATOM 2255 C C . GLY A 1 285 ? -19.285 -22.747 -24.656 1.00 33.56 285 GLY A C 1
ATOM 2256 O O . GLY A 1 285 ? -19.318 -23.969 -24.516 1.00 33.56 285 GLY A O 1
ATOM 2257 N N . LYS A 1 286 ? -18.122 -22.088 -24.707 1.00 32.31 286 LYS A N 1
ATOM 2258 C CA . LYS A 1 286 ? -16.835 -22.762 -24.464 1.00 32.31 286 LYS A CA 1
ATOM 2259 C C . LYS A 1 286 ? -15.980 -21.985 -23.474 1.00 32.31 286 LYS A C 1
ATOM 2261 O O . LYS A 1 286 ? -15.273 -21.067 -23.860 1.00 32.31 286 LYS A O 1
ATOM 2266 N N . ILE A 1 287 ? -16.006 -22.427 -22.218 1.00 38.12 287 ILE A N 1
ATOM 2267 C CA . ILE A 1 287 ? -14.951 -22.144 -21.243 1.00 38.12 287 ILE A CA 1
ATOM 2268 C C . ILE A 1 287 ? -13.694 -22.845 -21.771 1.00 38.12 287 ILE A C 1
ATOM 2270 O O . ILE A 1 287 ? -13.630 -24.078 -21.779 1.00 38.12 287 ILE A O 1
ATOM 2274 N N . ARG A 1 288 ? -12.721 -22.091 -22.284 1.00 35.50 288 ARG A N 1
ATOM 2275 C CA . ARG A 1 288 ? -11.382 -22.628 -22.532 1.00 35.50 288 ARG A CA 1
ATOM 2276 C C . ARG A 1 288 ? -10.560 -22.424 -21.269 1.00 35.50 288 ARG A C 1
ATOM 2278 O O . ARG A 1 288 ? -10.006 -21.363 -21.046 1.00 35.50 288 ARG A O 1
ATOM 2285 N N . THR A 1 289 ? -10.418 -23.481 -20.481 1.00 36.00 289 THR A N 1
ATOM 2286 C CA . THR A 1 289 ? -9.260 -23.637 -19.598 1.00 36.00 289 THR A CA 1
ATOM 2287 C C . THR A 1 289 ? -8.075 -24.042 -20.474 1.00 36.00 289 THR A C 1
ATOM 2289 O O . THR A 1 289 ? -7.719 -25.220 -20.546 1.00 36.00 289 THR A O 1
ATOM 2292 N N . THR A 1 290 ? -7.525 -23.118 -21.256 1.00 31.77 290 THR A N 1
ATOM 2293 C CA . THR A 1 290 ? -6.205 -23.353 -21.842 1.00 31.77 290 THR A CA 1
ATOM 2294 C C . THR A 1 290 ? -5.186 -22.816 -20.853 1.00 31.77 290 THR A C 1
ATOM 2296 O O . THR A 1 290 ? -5.048 -21.599 -20.780 1.00 31.77 290 THR A O 1
ATOM 2299 N N . PRO A 1 291 ? -4.496 -23.673 -20.072 1.00 33.78 291 PRO A N 1
ATOM 2300 C CA . PRO A 1 291 ? -3.277 -23.231 -19.415 1.00 33.78 291 PRO A CA 1
ATOM 2301 C C . PRO A 1 291 ? -2.370 -22.657 -20.500 1.00 33.78 291 PRO A C 1
ATOM 2303 O O . PRO A 1 291 ? -2.232 -23.263 -21.570 1.00 33.78 291 PRO A O 1
ATOM 2306 N N . TYR A 1 292 ? -1.801 -21.481 -20.244 1.00 32.06 292 TYR A N 1
ATOM 2307 C CA . TYR A 1 292 ? -0.691 -20.966 -21.033 1.00 32.06 292 TYR A CA 1
ATOM 2308 C C . TYR A 1 292 ? 0.305 -22.120 -21.223 1.00 32.06 292 TYR A C 1
ATOM 2310 O O . TYR A 1 292 ? 0.763 -22.690 -20.227 1.00 32.06 292 TYR A O 1
ATOM 2318 N N . PRO A 1 293 ? 0.585 -22.564 -22.461 1.00 34.56 293 PRO A N 1
ATOM 2319 C CA . PRO A 1 293 ? 1.530 -23.638 -22.664 1.00 34.56 293 PRO A CA 1
ATOM 2320 C C . PRO A 1 293 ? 2.921 -23.065 -22.409 1.00 34.56 293 PRO A C 1
ATOM 2322 O O . PRO A 1 293 ? 3.561 -22.538 -23.315 1.00 34.56 293 PRO A O 1
ATOM 2325 N N . PHE A 1 294 ? 3.408 -23.201 -21.177 1.00 33.91 294 PHE A N 1
ATOM 2326 C CA . PHE A 1 294 ? 4.841 -23.315 -20.960 1.00 33.91 294 PHE A CA 1
ATOM 2327 C C . PHE A 1 294 ? 5.282 -24.560 -21.730 1.00 33.91 294 PHE A C 1
ATOM 2329 O O . PHE A 1 294 ? 5.071 -25.696 -21.301 1.00 33.91 294 PHE A O 1
ATOM 2336 N N . ALA A 1 295 ? 5.815 -24.350 -22.932 1.00 29.50 295 ALA A N 1
ATOM 2337 C CA . ALA A 1 295 ? 6.542 -25.393 -23.622 1.00 29.50 295 ALA A CA 1
ATOM 2338 C C . ALA A 1 295 ? 7.726 -25.779 -22.719 1.00 29.50 295 ALA A C 1
ATOM 2340 O O . ALA A 1 295 ? 8.478 -24.891 -22.312 1.00 29.50 295 ALA A O 1
ATOM 2341 N N . PRO A 1 296 ? 7.905 -27.063 -22.369 1.00 31.62 296 PRO A N 1
ATOM 2342 C CA . PRO A 1 296 ? 9.124 -27.481 -21.703 1.00 31.62 296 PRO A CA 1
ATOM 2343 C C . PRO A 1 296 ? 10.283 -27.217 -22.666 1.00 31.62 296 PRO A C 1
ATOM 2345 O O . PRO A 1 296 ? 10.323 -27.770 -23.767 1.00 31.62 296 PRO A O 1
ATOM 2348 N N . VAL A 1 297 ? 11.199 -26.339 -22.264 1.00 35.03 297 VAL A N 1
ATOM 2349 C CA . VAL A 1 297 ? 12.500 -26.215 -22.917 1.00 35.03 297 VAL A CA 1
ATOM 2350 C C . VAL A 1 297 ? 13.234 -27.530 -22.652 1.00 35.03 297 VAL A C 1
ATOM 2352 O O . VAL A 1 297 ? 13.411 -27.919 -21.496 1.00 35.03 297 VAL A O 1
ATOM 2355 N N . ALA A 1 298 ? 13.543 -28.251 -23.729 1.00 39.19 298 ALA A N 1
ATOM 2356 C CA . ALA A 1 298 ? 14.359 -29.462 -23.715 1.00 39.19 298 ALA A CA 1
ATOM 2357 C C . ALA A 1 298 ? 15.850 -29.119 -23.645 1.00 39.19 298 ALA A C 1
ATOM 2359 O O . ALA A 1 298 ? 16.231 -28.066 -24.206 1.00 39.19 298 ALA A O 1
#